Protein AF-A0A7J2TZ77-F1 (afdb_monomer_lite)

pLDDT: mean 72.72, std 17.97, range [28.38, 93.56]

Radius of gyration: 24.24 Å; chains: 1; bounding box: 53×29×62 Å

Secondary structure (DSSP, 8-state):
--HHHHHHHHHHHHHHH------HHHHHHHHHHHHHHHHHHHHHHHHTTPPPPGGGTS-SHHHHHHHHHH-HHHHHHHHHHHHHHHHHHHHHHHHHHHHHHHHHHHHHHHHH--S---EEES-TTHHHHHHHH-TTS-GGGEEEPPGGGHHHHHHHHHHHHHTTS--EEEES-IIIIIHHHHHHT-EEEEHHHHHHHHHHHTTS---

Structure (mmCIF, N/CA/C/O backbone):
data_AF-A0A7J2TZ77-F1
#
_entry.id   AF-A0A7J2TZ77-F1
#
loop_
_atom_site.group_PDB
_atom_site.id
_atom_site.type_symbol
_atom_site.label_atom_id
_atom_site.label_alt_id
_atom_site.label_comp_id
_atom_site.label_asym_id
_atom_site.label_entity_id
_atom_site.label_seq_id
_atom_site.pdbx_PDB_ins_code
_atom_site.Cartn_x
_atom_site.Cartn_y
_atom_site.Cartn_z
_atom_site.occupancy
_atom_site.B_iso_or_equiv
_atom_site.auth_seq_id
_atom_site.auth_comp_id
_atom_site.auth_asym_id
_atom_site.auth_atom_id
_atom_site.pdbx_PDB_model_num
ATOM 1 N N . MET A 1 1 ? 4.790 -1.757 -36.643 1.00 40.34 1 MET A N 1
ATOM 2 C CA . MET A 1 1 ? 4.111 -1.257 -35.420 1.00 40.34 1 MET A CA 1
ATOM 3 C C . MET A 1 1 ? 5.055 -0.321 -34.680 1.00 40.34 1 MET A C 1
ATOM 5 O O . MET A 1 1 ? 6.216 -0.659 -34.520 1.00 40.34 1 MET A O 1
ATOM 9 N N . ASN A 1 2 ? 4.587 0.869 -34.298 1.00 33.81 2 ASN A N 1
ATOM 10 C CA . ASN A 1 2 ? 5.426 1.950 -33.767 1.00 33.81 2 ASN A CA 1
ATOM 11 C C . ASN A 1 2 ? 5.907 1.616 -32.339 1.00 33.81 2 ASN A C 1
ATOM 13 O O . ASN A 1 2 ? 5.068 1.396 -31.468 1.00 33.81 2 ASN A O 1
ATOM 17 N N . ALA A 1 3 ? 7.219 1.584 -32.078 1.00 28.38 3 ALA A N 1
ATOM 18 C CA . ALA A 1 3 ? 7.790 1.232 -30.765 1.00 28.38 3 ALA A CA 1
ATOM 19 C C . ALA A 1 3 ? 7.230 2.099 -29.616 1.00 28.38 3 ALA A C 1
ATOM 21 O O . ALA A 1 3 ? 6.983 1.613 -28.514 1.00 28.38 3 ALA A O 1
ATOM 22 N N . LEU A 1 4 ? 6.891 3.354 -29.920 1.00 30.84 4 LEU A N 1
ATOM 23 C CA . LEU A 1 4 ? 6.222 4.286 -29.008 1.00 30.84 4 LEU A CA 1
ATOM 24 C C . LEU A 1 4 ? 4.834 3.803 -28.537 1.00 30.84 4 LEU A C 1
ATOM 26 O O . LEU A 1 4 ? 4.436 4.101 -27.414 1.00 30.84 4 LEU A O 1
ATOM 30 N N . LYS A 1 5 ? 4.104 3.022 -29.349 1.00 29.97 5 LYS A N 1
ATOM 31 C CA . LYS A 1 5 ? 2.797 2.445 -28.973 1.00 29.97 5 LYS A CA 1
ATOM 32 C C . LYS A 1 5 ? 2.934 1.287 -27.979 1.00 29.97 5 LYS A C 1
ATOM 34 O O . LYS A 1 5 ? 2.085 1.152 -27.106 1.00 29.97 5 LYS A O 1
ATOM 39 N N . ILE A 1 6 ? 3.990 0.479 -28.091 1.00 36.81 6 ILE A N 1
ATOM 40 C CA . ILE A 1 6 ? 4.258 -0.627 -27.155 1.00 36.81 6 ILE A CA 1
ATOM 41 C C . ILE A 1 6 ? 4.698 -0.054 -25.801 1.00 36.81 6 ILE A C 1
ATOM 43 O O . ILE A 1 6 ? 4.118 -0.403 -24.779 1.00 36.81 6 ILE A O 1
ATOM 47 N N . ILE A 1 7 ? 5.613 0.924 -25.809 1.00 38.28 7 ILE A N 1
ATOM 48 C CA . ILE A 1 7 ? 6.056 1.657 -24.609 1.00 38.28 7 ILE A CA 1
ATOM 49 C C . ILE A 1 7 ? 4.872 2.352 -23.920 1.00 38.28 7 ILE A C 1
ATOM 51 O O . ILE A 1 7 ? 4.747 2.309 -22.699 1.00 38.28 7 ILE A O 1
ATOM 55 N N . GLY A 1 8 ? 3.969 2.964 -24.693 1.00 36.44 8 GLY A N 1
ATOM 56 C CA . GLY A 1 8 ? 2.759 3.592 -24.162 1.00 36.44 8 GLY A CA 1
ATOM 57 C C . GLY A 1 8 ? 1.789 2.607 -23.501 1.00 36.44 8 GLY A C 1
ATOM 58 O O . GLY A 1 8 ? 1.175 2.952 -22.492 1.00 36.44 8 GLY A O 1
ATOM 59 N N . ASN A 1 9 ? 1.672 1.385 -24.030 1.00 39.06 9 ASN A N 1
ATOM 60 C CA . ASN A 1 9 ? 0.784 0.353 -23.490 1.00 39.06 9 ASN A CA 1
ATOM 61 C C . ASN A 1 9 ? 1.349 -0.330 -22.237 1.00 39.06 9 ASN A C 1
ATOM 63 O O . ASN A 1 9 ? 0.604 -0.506 -21.275 1.00 39.06 9 ASN A O 1
ATOM 67 N N . GLU A 1 10 ? 2.645 -0.64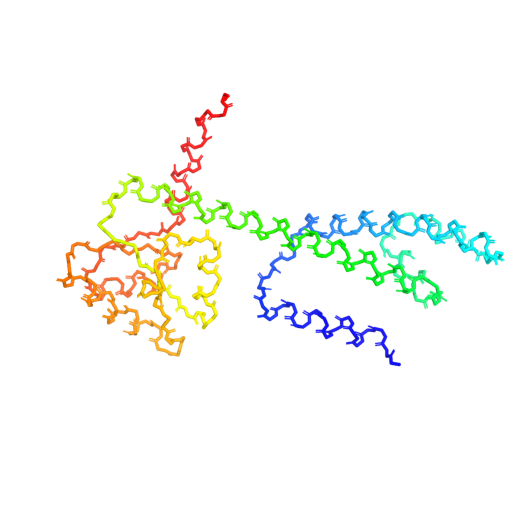4 -22.211 1.00 39.47 10 GLU A N 1
ATOM 68 C CA . GLU A 1 10 ? 3.332 -1.170 -21.018 1.00 39.47 10 GLU A CA 1
ATOM 69 C C . GLU A 1 10 ? 3.282 -0.146 -19.871 1.00 39.47 10 GLU A C 1
ATOM 71 O O . GLU A 1 10 ? 2.860 -0.452 -18.757 1.00 39.47 10 GLU A O 1
ATOM 76 N N . ARG A 1 11 ? 3.571 1.128 -20.173 1.00 37.12 11 ARG A N 1
ATOM 77 C CA . ARG A 1 11 ? 3.511 2.235 -19.206 1.00 37.12 11 ARG A CA 1
ATOM 78 C C . ARG A 1 11 ? 2.095 2.495 -18.676 1.00 37.12 11 ARG A C 1
ATOM 80 O O . ARG A 1 11 ? 1.944 2.870 -17.515 1.00 37.12 11 ARG A O 1
ATOM 87 N N . LYS A 1 12 ? 1.056 2.300 -19.502 1.00 41.53 12 LYS A N 1
ATOM 88 C CA . LYS A 1 12 ? -0.352 2.391 -19.074 1.00 41.53 12 LYS A CA 1
ATOM 89 C C . LYS A 1 12 ? -0.747 1.237 -18.160 1.00 41.53 12 LYS A C 1
ATOM 91 O O . LYS A 1 12 ? -1.280 1.509 -17.091 1.00 41.53 12 LYS A O 1
ATOM 96 N N . LYS A 1 13 ? -0.462 -0.018 -18.530 1.00 37.47 13 LYS A N 1
ATOM 97 C CA . LYS A 1 13 ? -0.746 -1.180 -17.667 1.00 37.47 13 LYS A CA 1
ATOM 98 C C . LYS A 1 13 ? -0.080 -1.030 -16.297 1.00 37.47 13 LYS A C 1
ATOM 100 O O . LYS A 1 13 ? -0.722 -1.232 -15.275 1.00 37.47 13 LYS A O 1
ATOM 105 N N . PHE A 1 14 ? 1.163 -0.560 -16.283 1.00 38.53 14 PHE A N 1
ATOM 106 C CA . PHE A 1 14 ? 1.960 -0.430 -15.070 1.00 38.53 14 PHE A CA 1
ATOM 107 C C . PHE A 1 14 ? 1.506 0.710 -14.134 1.00 38.53 14 PHE A C 1
ATOM 109 O O . PHE A 1 14 ? 1.339 0.491 -12.937 1.00 38.53 14 PHE A O 1
ATOM 116 N N . ASN A 1 15 ? 1.196 1.901 -14.670 1.00 36.66 15 ASN A N 1
ATOM 117 C CA . ASN A 1 15 ? 0.640 3.017 -13.880 1.00 36.66 15 ASN A CA 1
ATOM 118 C C . ASN A 1 15 ? -0.753 2.717 -13.292 1.00 36.66 15 ASN A C 1
ATOM 120 O O . ASN A 1 15 ? -1.186 3.416 -12.376 1.00 36.66 15 ASN A O 1
ATOM 124 N N . THR A 1 16 ? -1.471 1.735 -13.847 1.00 36.69 16 THR A N 1
ATOM 125 C CA . THR A 1 16 ? -2.822 1.375 -13.390 1.00 36.69 16 THR A CA 1
ATOM 126 C C . THR A 1 16 ? -2.773 0.442 -12.174 1.00 36.69 16 THR A C 1
ATOM 128 O O . THR A 1 16 ? -3.641 0.544 -11.316 1.00 36.69 16 THR A O 1
ATOM 131 N N . CYS A 1 17 ? -1.736 -0.397 -12.049 1.00 36.06 17 CYS A N 1
ATOM 132 C CA . CYS A 1 17 ? -1.571 -1.309 -10.908 1.00 36.06 17 CYS A CA 1
ATOM 133 C C . CYS A 1 17 ? -0.781 -0.702 -9.739 1.00 36.06 17 CYS A C 1
ATOM 135 O O . CYS A 1 17 ? -1.032 -1.054 -8.592 1.00 36.06 17 CYS A O 1
ATOM 137 N N . TYR A 1 18 ? 0.136 0.236 -9.996 1.00 35.19 18 TYR A N 1
ATOM 138 C CA . TYR A 1 18 ? 0.894 0.898 -8.938 1.00 35.19 18 TYR A CA 1
ATOM 139 C C . TYR A 1 18 ? 1.017 2.394 -9.241 1.00 35.19 18 TYR A C 1
ATOM 141 O O . TYR A 1 18 ? 1.612 2.791 -10.244 1.00 35.19 18 TYR A O 1
ATOM 149 N N . ARG A 1 19 ? 0.491 3.257 -8.359 1.00 35.22 19 ARG A N 1
ATOM 150 C CA . ARG A 1 19 ? 0.790 4.704 -8.361 1.00 35.22 19 ARG A CA 1
ATOM 151 C C . ARG A 1 19 ? 2.238 4.922 -7.901 1.00 35.22 19 ARG A C 1
ATOM 153 O O . ARG A 1 19 ? 2.494 5.505 -6.853 1.00 35.22 19 ARG A O 1
ATOM 160 N N . LEU A 1 20 ? 3.204 4.441 -8.677 1.00 42.25 20 LEU A N 1
ATOM 161 C CA . LEU A 1 20 ? 4.614 4.659 -8.397 1.00 42.25 20 LEU A CA 1
ATOM 162 C C . LEU A 1 20 ? 4.953 6.108 -8.741 1.00 42.25 20 LEU A C 1
ATOM 164 O O . LEU A 1 20 ? 5.010 6.504 -9.909 1.00 42.25 20 LEU A O 1
ATOM 168 N N . ARG A 1 21 ? 5.194 6.924 -7.707 1.00 41.66 21 ARG A N 1
ATOM 169 C CA . ARG A 1 21 ? 6.029 8.117 -7.866 1.00 41.66 21 ARG A CA 1
ATOM 170 C C . ARG A 1 21 ? 7.365 7.620 -8.407 1.00 41.66 21 ARG A C 1
ATOM 172 O O . ARG A 1 21 ? 8.049 6.848 -7.748 1.00 41.66 21 ARG A O 1
ATOM 179 N N . TRP A 1 22 ? 7.709 8.037 -9.620 1.00 44.78 22 TRP A N 1
ATOM 180 C CA . TRP A 1 22 ? 8.992 7.717 -10.234 1.00 44.78 22 TRP A CA 1
ATOM 181 C C . TRP A 1 22 ? 10.081 8.416 -9.417 1.00 44.78 22 TRP A C 1
ATOM 183 O O . TRP A 1 22 ? 10.367 9.588 -9.666 1.00 44.78 22 TRP A O 1
ATOM 193 N N . ASP A 1 23 ? 10.632 7.721 -8.421 1.00 52.38 23 ASP A N 1
ATOM 194 C CA . ASP A 1 23 ? 11.731 8.211 -7.594 1.00 52.38 23 ASP A CA 1
ATOM 195 C C . ASP A 1 23 ? 12.889 8.649 -8.515 1.00 52.38 23 ASP A C 1
ATOM 197 O O . ASP A 1 23 ? 13.244 7.985 -9.493 1.00 52.38 23 ASP A O 1
ATOM 201 N N . THR A 1 24 ? 13.487 9.800 -8.231 1.00 54.75 24 THR A N 1
ATOM 202 C CA . THR A 1 24 ? 14.752 10.260 -8.818 1.00 54.75 24 THR A CA 1
ATOM 203 C C . THR A 1 24 ? 15.821 9.161 -8.854 1.00 54.75 24 THR A C 1
ATOM 205 O O . THR A 1 24 ? 16.564 9.059 -9.835 1.00 54.75 24 THR A O 1
ATOM 208 N N . ASN A 1 25 ? 15.855 8.286 -7.845 1.00 54.50 25 ASN A N 1
ATOM 209 C CA . ASN A 1 25 ? 16.744 7.127 -7.794 1.00 54.50 25 ASN A CA 1
ATOM 210 C C . ASN A 1 25 ? 16.409 6.070 -8.852 1.00 54.50 25 ASN A C 1
ATOM 212 O O . ASN A 1 25 ? 17.329 5.530 -9.466 1.00 54.50 25 ASN A O 1
ATOM 216 N N . PHE A 1 26 ? 15.125 5.836 -9.149 1.00 58.50 26 PHE A N 1
ATOM 217 C CA . PHE A 1 26 ? 14.704 4.954 -10.240 1.00 58.50 26 PHE A CA 1
ATOM 218 C C . PHE A 1 26 ? 15.246 5.450 -11.579 1.00 58.50 26 PHE A C 1
ATOM 220 O O . PHE A 1 26 ? 15.920 4.712 -12.298 1.00 58.50 26 PHE A O 1
ATOM 227 N N . ARG A 1 27 ? 15.023 6.734 -11.899 1.00 58.72 27 ARG A N 1
ATOM 228 C CA . ARG A 1 27 ? 15.515 7.323 -13.157 1.00 58.72 27 ARG A CA 1
ATOM 229 C C . ARG A 1 27 ? 17.035 7.215 -13.263 1.00 58.72 27 ARG A C 1
ATOM 231 O O . ARG A 1 27 ? 17.555 6.938 -14.342 1.00 58.72 27 ARG A O 1
ATOM 238 N N . ARG A 1 28 ? 17.743 7.397 -12.146 1.00 62.16 28 ARG A N 1
ATOM 239 C CA . ARG A 1 28 ? 19.205 7.304 -12.081 1.00 62.16 28 ARG A CA 1
ATOM 240 C C . ARG A 1 28 ? 19.710 5.870 -12.269 1.00 62.16 28 ARG A C 1
ATOM 242 O O . ARG A 1 28 ? 20.653 5.674 -13.032 1.00 62.16 28 ARG A O 1
ATOM 249 N N . ASN A 1 29 ? 19.093 4.882 -11.622 1.00 62.28 29 ASN A N 1
ATOM 250 C CA . ASN A 1 29 ? 19.496 3.473 -11.704 1.00 62.28 29 ASN A CA 1
ATOM 251 C C . ASN A 1 29 ? 19.1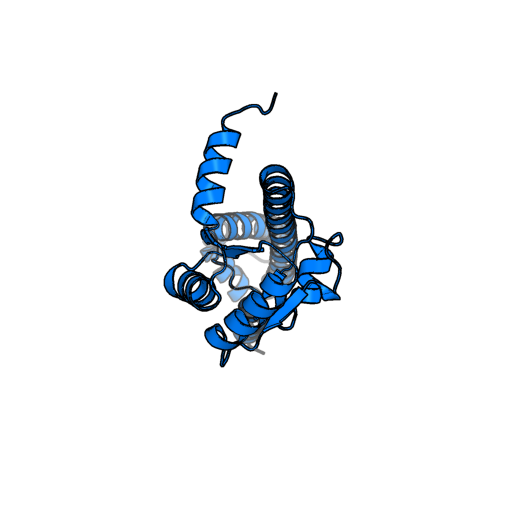65 2.856 -13.063 1.00 62.28 29 ASN A C 1
ATOM 253 O O . ASN A 1 29 ? 20.009 2.182 -13.653 1.00 62.28 29 ASN A O 1
ATOM 257 N N . VAL A 1 30 ? 17.988 3.168 -13.605 1.00 63.09 30 VAL A N 1
ATOM 258 C CA . VAL A 1 30 ? 17.590 2.773 -14.960 1.00 63.09 30 VAL A CA 1
ATOM 259 C C . VAL A 1 30 ? 18.543 3.378 -15.983 1.00 63.09 30 VAL A C 1
ATOM 261 O O . VAL A 1 30 ? 19.110 2.651 -16.788 1.00 63.09 30 VAL A O 1
ATOM 264 N N . SER A 1 31 ? 18.827 4.681 -15.894 1.00 62.91 31 SER A N 1
ATOM 265 C CA . SER A 1 31 ? 19.786 5.341 -16.788 1.00 62.91 31 SER A CA 1
ATOM 266 C C . SER A 1 31 ? 21.181 4.697 -16.734 1.00 62.91 31 SER A C 1
ATOM 268 O O . SER A 1 31 ? 21.743 4.375 -17.778 1.00 62.91 31 SER A O 1
ATOM 270 N N . LYS A 1 32 ? 21.717 4.417 -15.537 1.00 66.31 32 LYS A N 1
ATOM 271 C CA . LYS A 1 32 ? 23.036 3.777 -1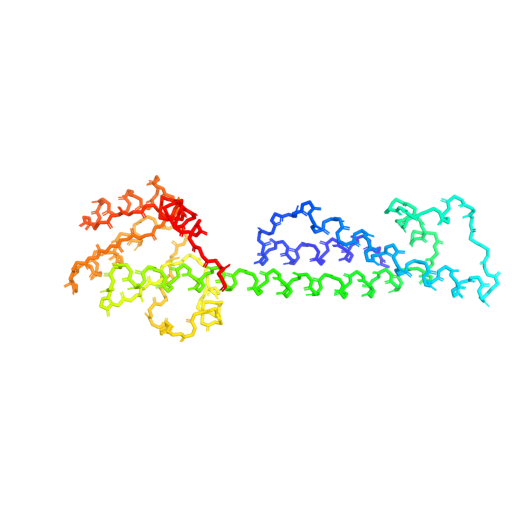5.368 1.00 66.31 32 LYS A CA 1
ATOM 272 C C . LYS A 1 32 ? 23.102 2.350 -15.924 1.00 66.31 32 LYS A C 1
ATOM 274 O O . LYS A 1 32 ? 24.089 1.999 -16.567 1.00 66.31 32 LYS A O 1
ATOM 279 N N . ASN A 1 33 ? 22.095 1.516 -15.671 1.00 64.44 33 ASN A N 1
ATOM 280 C CA . ASN A 1 33 ? 22.109 0.130 -16.148 1.00 64.44 33 ASN A CA 1
ATOM 281 C C . ASN A 1 33 ? 21.898 0.055 -17.665 1.00 64.44 33 ASN A C 1
ATOM 283 O O . ASN A 1 33 ? 22.613 -0.676 -18.346 1.00 64.44 33 ASN A O 1
ATOM 287 N N . LEU A 1 34 ? 21.028 0.902 -18.220 1.00 63.16 34 LEU A N 1
ATOM 288 C CA . LEU A 1 34 ? 20.849 1.004 -19.669 1.00 63.16 34 LEU A CA 1
ATOM 289 C C . LEU A 1 34 ? 22.117 1.503 -20.379 1.00 63.16 34 LEU A C 1
ATOM 291 O O . LEU A 1 34 ? 22.466 0.989 -21.440 1.00 63.16 34 LEU A O 1
ATOM 295 N N . GLN A 1 35 ? 22.864 2.434 -19.772 1.00 63.19 35 GLN A N 1
ATOM 296 C CA . GLN A 1 35 ? 24.176 2.867 -20.279 1.00 63.19 35 GLN A CA 1
ATOM 297 C C . GLN A 1 35 ? 25.185 1.710 -20.379 1.00 63.19 35 GLN A C 1
ATOM 299 O O . GLN A 1 35 ? 25.954 1.648 -21.340 1.00 63.19 35 GLN A O 1
ATOM 304 N N . ARG A 1 36 ? 25.171 0.765 -19.429 1.00 63.59 36 ARG A N 1
ATOM 305 C CA . ARG A 1 36 ? 26.039 -0.427 -19.465 1.00 63.59 36 ARG A CA 1
ATOM 306 C C . ARG A 1 36 ? 25.661 -1.382 -20.603 1.00 63.59 36 ARG A C 1
ATOM 308 O O . ARG A 1 36 ? 26.556 -1.861 -21.299 1.00 63.59 36 ARG A O 1
ATOM 315 N N . GLY A 1 37 ? 24.364 -1.588 -20.851 1.00 61.22 37 GLY A N 1
ATOM 316 C CA . GLY A 1 37 ? 23.870 -2.404 -21.970 1.00 61.22 37 GLY A CA 1
ATOM 317 C C . GLY A 1 37 ? 24.294 -1.873 -23.348 1.00 61.22 37 GLY A C 1
ATOM 318 O O . GLY A 1 37 ? 24.665 -2.643 -24.235 1.00 61.22 37 GLY A O 1
ATOM 319 N N . ILE A 1 38 ? 24.346 -0.547 -23.513 1.00 57.50 38 ILE A N 1
ATOM 320 C CA . ILE A 1 38 ? 24.846 0.106 -24.738 1.00 57.50 38 ILE A CA 1
ATOM 321 C C . ILE A 1 38 ? 26.327 -0.156 -24.943 1.00 57.50 38 ILE A C 1
ATOM 323 O O . ILE A 1 38 ? 26.715 -0.460 -26.060 1.00 57.50 38 ILE A O 1
ATOM 327 N N . PHE A 1 39 ? 27.161 -0.024 -23.907 1.00 62.91 39 PHE A N 1
ATOM 328 C CA . PHE A 1 39 ? 28.603 -0.256 -24.033 1.00 62.91 39 PHE A CA 1
ATOM 329 C C . PHE A 1 39 ? 28.901 -1.681 -24.511 1.00 62.91 39 PHE A C 1
ATOM 331 O O . PHE A 1 39 ? 29.733 -1.904 -25.391 1.00 62.91 39 PHE A O 1
ATOM 338 N N . TYR A 1 40 ? 28.175 -2.650 -23.959 1.00 62.34 40 TYR A N 1
ATOM 339 C CA . TYR A 1 40 ? 28.293 -4.038 -24.373 1.00 62.34 40 TYR A CA 1
ATOM 340 C C . TYR A 1 40 ? 27.871 -4.239 -25.837 1.00 62.34 40 TYR A C 1
ATOM 342 O O . TYR A 1 40 ? 28.537 -4.958 -26.582 1.00 62.34 40 TYR A O 1
ATOM 350 N N . TYR A 1 41 ? 26.805 -3.574 -26.287 1.00 62.84 41 TYR A N 1
ATOM 351 C CA . TYR A 1 41 ? 26.284 -3.797 -27.634 1.00 62.84 41 TYR A CA 1
ATOM 352 C C . TYR A 1 41 ? 26.872 -2.902 -28.725 1.00 62.84 41 TYR A C 1
ATOM 354 O O . TYR A 1 41 ? 26.944 -3.315 -29.880 1.00 62.84 41 TYR A O 1
ATOM 362 N N . SER A 1 42 ? 27.369 -1.718 -28.377 1.00 63.62 42 SER A N 1
ATOM 363 C CA . SER A 1 42 ? 28.159 -0.876 -29.272 1.00 63.62 42 SER A CA 1
ATOM 364 C C . SER A 1 42 ? 29.456 -1.584 -29.662 1.00 63.62 42 SER A C 1
ATOM 366 O O . SER A 1 42 ? 29.847 -1.541 -30.828 1.00 63.62 42 SER A O 1
ATOM 368 N N . ARG A 1 43 ? 30.060 -2.345 -28.734 1.00 66.88 43 ARG A N 1
ATOM 369 C CA . ARG A 1 43 ? 31.140 -3.295 -29.041 1.00 66.88 43 ARG A CA 1
ATOM 370 C C . ARG A 1 43 ? 30.694 -4.392 -30.012 1.00 66.88 43 ARG A C 1
ATOM 372 O O . ARG A 1 43 ? 31.349 -4.573 -31.032 1.00 66.88 43 ARG A O 1
ATOM 379 N N . LYS A 1 44 ? 29.555 -5.053 -29.771 1.00 64.50 44 LYS A N 1
ATOM 380 C CA . LYS A 1 44 ? 29.029 -6.100 -30.675 1.00 64.50 44 LYS A CA 1
ATOM 381 C C . LYS A 1 44 ? 28.659 -5.600 -32.075 1.00 64.50 44 LYS A C 1
ATOM 383 O O . LYS A 1 44 ? 28.738 -6.351 -33.040 1.00 64.50 44 LYS A O 1
ATOM 388 N N . ILE A 1 45 ? 28.229 -4.348 -32.206 1.00 65.00 45 ILE A N 1
ATOM 389 C CA . ILE A 1 45 ? 27.894 -3.727 -33.496 1.00 65.00 45 ILE A CA 1
ATOM 390 C C . ILE A 1 45 ? 29.163 -3.341 -34.263 1.00 65.00 45 ILE A C 1
ATOM 392 O O . ILE A 1 45 ? 29.229 -3.589 -35.467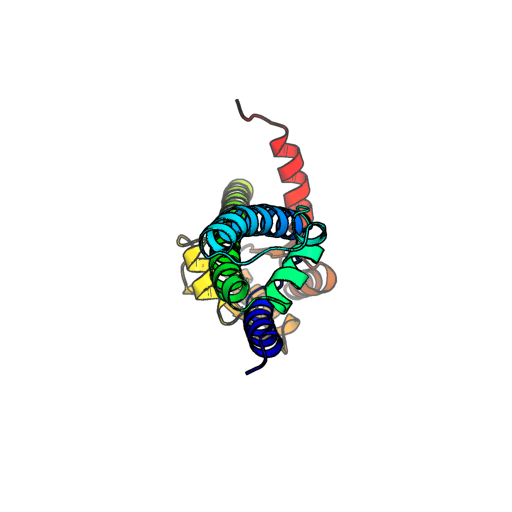 1.00 65.00 45 ILE A O 1
ATOM 396 N N . LYS A 1 46 ? 30.205 -2.864 -33.563 1.00 65.38 46 LYS A N 1
ATOM 397 C CA . LYS A 1 46 ? 31.549 -2.699 -34.142 1.00 65.38 46 LYS A CA 1
ATOM 398 C C . LYS A 1 46 ? 32.131 -4.034 -34.622 1.00 65.38 46 LYS A C 1
ATOM 400 O O . LYS A 1 46 ? 32.669 -4.093 -35.720 1.00 65.38 46 LYS A O 1
ATOM 405 N N . GLU A 1 47 ? 31.954 -5.117 -33.861 1.00 68.62 47 GLU A N 1
ATOM 406 C CA . GLU A 1 47 ? 32.345 -6.483 -34.269 1.00 68.62 47 GLU A CA 1
ATOM 407 C C . GLU A 1 47 ? 31.603 -6.973 -35.529 1.00 68.62 47 GLU A C 1
ATOM 409 O O . GLU A 1 47 ? 32.098 -7.843 -36.240 1.00 68.62 47 GLU A O 1
ATOM 414 N N . ARG A 1 48 ? 30.438 -6.392 -35.846 1.00 67.88 48 ARG A N 1
ATOM 415 C CA . ARG A 1 48 ? 29.669 -6.650 -37.078 1.00 67.88 48 ARG A CA 1
ATOM 416 C C . ARG A 1 48 ? 30.005 -5.685 -38.225 1.00 67.88 48 ARG A C 1
ATOM 418 O O . ARG A 1 48 ? 29.308 -5.695 -39.235 1.00 67.88 48 ARG A O 1
ATOM 425 N N . GLY A 1 49 ? 31.037 -4.851 -38.076 1.00 68.56 49 GLY A N 1
ATOM 426 C CA . GLY A 1 49 ? 31.501 -3.914 -39.106 1.00 68.56 49 GLY A CA 1
ATOM 427 C C . GLY A 1 49 ? 30.638 -2.661 -39.279 1.00 68.56 49 GLY A C 1
ATOM 428 O O . GLY A 1 49 ? 30.792 -1.950 -40.267 1.00 68.56 49 GLY A O 1
ATOM 429 N N . ILE A 1 50 ? 29.725 -2.379 -38.346 1.00 69.50 50 ILE A N 1
ATOM 430 C CA . ILE A 1 50 ? 28.868 -1.191 -38.398 1.00 69.50 50 ILE A CA 1
ATOM 431 C C . ILE A 1 50 ? 29.522 -0.073 -37.583 1.00 69.50 50 ILE A C 1
ATOM 433 O O . ILE A 1 50 ? 29.796 -0.225 -36.389 1.00 69.50 50 ILE A O 1
ATOM 437 N N . GLU A 1 51 ? 29.748 1.067 -38.228 1.00 71.69 51 GLU A N 1
ATOM 438 C CA . GLU A 1 51 ? 30.373 2.228 -37.607 1.00 71.69 51 GLU A CA 1
ATOM 439 C C . GLU A 1 51 ? 29.356 3.030 -36.777 1.00 71.69 51 GLU A C 1
ATOM 441 O O . GLU A 1 51 ? 28.259 3.357 -37.239 1.00 71.69 51 GLU A O 1
ATOM 446 N N . ILE A 1 52 ? 29.708 3.321 -35.519 1.00 67.25 52 ILE A N 1
ATOM 447 C CA . ILE A 1 52 ? 28.880 4.115 -34.602 1.00 67.25 52 ILE A CA 1
ATOM 448 C C . ILE A 1 52 ? 29.446 5.538 -34.551 1.00 67.25 52 ILE A C 1
ATOM 450 O O . ILE A 1 52 ? 30.609 5.686 -34.150 1.00 67.25 52 ILE A O 1
ATOM 454 N N . PRO A 1 53 ? 28.641 6.566 -34.884 1.00 72.56 53 PRO A N 1
ATOM 455 C CA . PRO A 1 53 ? 29.067 7.957 -34.864 1.00 72.56 53 PRO A CA 1
ATOM 456 C C . PRO A 1 53 ? 29.684 8.355 -33.514 1.00 72.56 53 PRO A C 1
ATOM 458 O O . PRO A 1 53 ? 29.148 7.945 -32.476 1.00 72.56 53 PRO A O 1
ATOM 461 N N . PRO A 1 54 ? 30.785 9.131 -33.493 1.00 71.19 54 PRO A N 1
ATOM 462 C CA . PRO A 1 54 ? 31.466 9.545 -32.265 1.00 71.19 54 PRO A CA 1
ATOM 463 C C . PRO A 1 54 ? 30.531 10.190 -31.237 1.00 71.19 54 PRO A C 1
ATOM 465 O O . PRO A 1 54 ? 30.634 9.898 -30.048 1.00 71.19 54 PRO A O 1
ATOM 468 N N . GLU A 1 55 ? 29.556 10.980 -31.690 1.00 70.31 55 GLU A N 1
ATOM 469 C CA . GLU A 1 55 ? 28.576 11.650 -30.832 1.00 70.31 55 GLU A CA 1
ATOM 470 C C . GLU A 1 55 ? 27.664 10.681 -30.059 1.00 70.31 55 GLU A C 1
ATOM 472 O O . GLU A 1 55 ? 27.140 11.032 -29.006 1.00 70.31 55 GLU A O 1
ATOM 477 N N . LEU A 1 56 ? 27.499 9.441 -30.537 1.00 66.69 56 LEU A N 1
ATOM 478 C CA . LEU A 1 56 ? 26.732 8.391 -29.857 1.00 66.69 56 LEU A CA 1
ATOM 479 C C . LEU A 1 56 ? 27.602 7.491 -28.969 1.00 66.69 56 LEU A C 1
ATOM 481 O O . LEU A 1 56 ? 27.078 6.593 -28.309 1.00 66.69 56 LEU A O 1
ATOM 485 N N . GLN A 1 57 ? 28.920 7.711 -28.944 1.00 65.88 57 GLN A N 1
ATOM 486 C CA . GLN A 1 57 ? 29.840 6.975 -28.073 1.00 65.88 57 GLN A CA 1
ATOM 487 C C . GLN A 1 57 ? 29.847 7.536 -26.642 1.00 65.88 57 GLN A C 1
ATOM 489 O O . GLN A 1 57 ? 30.224 6.824 -25.712 1.00 65.88 57 GLN A O 1
ATOM 494 N N . GLU A 1 58 ? 29.375 8.773 -26.445 1.00 67.25 58 GLU A N 1
ATOM 495 C CA . GLU A 1 58 ? 29.230 9.382 -25.122 1.00 67.25 58 GLU A CA 1
ATOM 496 C C . GLU A 1 58 ? 28.089 8.753 -24.298 1.00 67.25 58 GLU A C 1
ATOM 498 O O . GLU A 1 58 ? 26.964 8.556 -24.769 1.00 67.25 58 GLU A O 1
ATOM 503 N N . HIS A 1 59 ? 28.372 8.484 -23.019 1.00 62.06 59 HIS A N 1
ATOM 504 C CA . HIS A 1 59 ? 27.526 7.696 -22.119 1.00 62.06 59 HIS A CA 1
ATOM 505 C C . HIS A 1 59 ? 26.402 8.508 -21.459 1.00 62.06 59 HIS A C 1
ATOM 507 O O . HIS A 1 59 ? 26.449 8.808 -20.264 1.00 62.06 59 HIS A O 1
ATOM 513 N N . ASN A 1 60 ? 25.350 8.837 -22.212 1.00 65.69 60 ASN A N 1
ATOM 514 C CA . ASN A 1 60 ? 24.163 9.491 -21.656 1.00 65.69 60 ASN A CA 1
ATOM 515 C C . ASN A 1 60 ? 22.834 8.927 -22.210 1.00 65.69 60 ASN A C 1
ATOM 517 O O . ASN A 1 60 ? 22.786 8.256 -23.241 1.00 65.69 60 ASN A O 1
ATOM 521 N N . PHE A 1 61 ? 21.732 9.180 -21.491 1.00 62.78 61 PHE A N 1
ATOM 522 C CA . PHE A 1 61 ? 20.397 8.652 -21.822 1.00 62.78 61 PHE A CA 1
ATOM 523 C C . PHE A 1 61 ? 19.808 9.230 -23.123 1.00 62.78 61 PHE A C 1
ATOM 525 O O . PHE A 1 61 ? 18.944 8.609 -23.741 1.00 62.78 61 PHE A O 1
ATOM 532 N N . LEU A 1 62 ? 20.263 10.405 -23.561 1.00 67.44 62 LEU A N 1
ATOM 533 C CA . LEU A 1 62 ? 19.792 11.027 -24.801 1.00 67.44 62 LEU A CA 1
ATOM 534 C C . LEU A 1 62 ? 20.431 10.353 -26.018 1.00 67.44 62 LEU A C 1
ATOM 536 O O . LEU A 1 62 ? 19.717 9.926 -26.924 1.00 67.44 62 LEU A O 1
ATOM 540 N N . ASN A 1 63 ? 21.745 10.141 -25.979 1.00 68.38 63 ASN A N 1
ATOM 541 C CA . ASN A 1 63 ? 22.485 9.383 -26.987 1.00 68.38 63 ASN A CA 1
ATOM 542 C C . ASN A 1 63 ? 21.972 7.945 -27.092 1.00 68.38 63 ASN A C 1
ATOM 544 O O . ASN A 1 63 ? 21.884 7.386 -28.182 1.00 68.38 63 ASN A O 1
ATOM 548 N N . TYR A 1 64 ? 21.546 7.369 -25.967 1.00 64.19 64 TYR A N 1
ATOM 549 C CA . TYR A 1 64 ? 20.869 6.078 -25.928 1.00 64.19 64 TYR A CA 1
ATOM 550 C C . TYR A 1 64 ? 19.551 6.062 -26.705 1.00 64.19 64 TYR A C 1
ATOM 552 O O . TYR A 1 64 ? 19.356 5.206 -27.568 1.00 64.19 64 TYR A O 1
ATOM 560 N N . CYS A 1 65 ? 18.655 7.011 -26.421 1.00 67.44 65 CYS A N 1
ATOM 561 C CA . CYS A 1 65 ? 17.393 7.128 -27.148 1.00 67.44 65 CYS A CA 1
ATOM 562 C C . CYS A 1 65 ? 17.638 7.297 -28.655 1.00 67.44 65 CYS A C 1
ATOM 564 O O . CYS A 1 65 ? 16.917 6.720 -29.469 1.00 67.44 65 CYS A O 1
ATOM 566 N N . GLU A 1 66 ? 18.685 8.035 -29.023 1.00 74.81 66 GLU A N 1
ATOM 567 C CA . GLU A 1 66 ? 19.035 8.288 -30.416 1.00 74.81 66 GLU A CA 1
ATOM 568 C C . GLU A 1 66 ? 19.646 7.061 -31.115 1.00 74.81 66 GLU A C 1
ATOM 570 O O . GLU A 1 66 ? 19.249 6.740 -32.237 1.00 74.81 66 GLU A O 1
ATOM 575 N N . ALA A 1 67 ? 20.525 6.304 -30.452 1.00 70.12 67 ALA A N 1
ATOM 576 C CA . ALA A 1 67 ? 21.063 5.048 -30.982 1.00 70.12 67 ALA A CA 1
ATOM 577 C C . ALA A 1 67 ? 19.951 4.014 -31.234 1.00 70.12 67 ALA A C 1
ATOM 579 O O . ALA A 1 67 ? 19.911 3.364 -32.277 1.00 70.12 67 ALA A O 1
ATOM 580 N N . VAL A 1 68 ? 18.987 3.916 -30.320 1.00 69.31 68 VAL A N 1
ATOM 581 C CA . VAL A 1 68 ? 17.833 3.003 -30.425 1.00 69.31 68 VAL A CA 1
ATOM 582 C C . VAL A 1 68 ? 16.884 3.418 -31.546 1.00 69.31 68 VAL A C 1
ATOM 584 O O . VAL A 1 68 ? 16.275 2.573 -32.205 1.00 69.31 68 VAL A O 1
ATOM 587 N N . ARG A 1 69 ? 16.765 4.725 -31.793 1.00 73.94 69 ARG A N 1
ATOM 588 C CA . ARG A 1 69 ? 15.982 5.263 -32.908 1.00 73.94 69 ARG A CA 1
ATOM 589 C C . ARG A 1 69 ? 16.630 4.949 -34.257 1.00 73.94 69 ARG A C 1
ATOM 591 O O . ARG A 1 69 ? 15.909 4.650 -35.206 1.00 73.94 69 ARG A O 1
ATOM 598 N N . ARG A 1 70 ? 17.961 5.037 -34.338 1.00 74.00 70 ARG A N 1
ATOM 599 C CA . ARG A 1 70 ? 18.729 4.906 -35.587 1.00 74.00 70 ARG A CA 1
ATOM 600 C C . ARG A 1 70 ? 19.047 3.465 -35.979 1.00 74.00 70 ARG A C 1
ATOM 602 O O . ARG A 1 70 ? 19.129 3.184 -37.169 1.00 74.00 70 ARG A O 1
ATOM 609 N N . TYR A 1 71 ? 19.211 2.559 -35.018 1.00 72.25 71 TYR A N 1
ATOM 610 C CA . TYR A 1 71 ? 19.723 1.215 -35.281 1.00 72.25 71 TYR A CA 1
ATOM 611 C C . TYR A 1 71 ? 18.782 0.138 -34.738 1.00 72.25 71 TYR A C 1
ATOM 613 O O . TYR A 1 71 ? 18.568 0.031 -33.532 1.00 72.25 71 TYR A O 1
ATOM 621 N N . GLU A 1 72 ? 18.268 -0.715 -35.628 1.00 68.50 72 GLU A N 1
ATOM 622 C CA . GLU A 1 72 ? 17.320 -1.777 -35.261 1.00 68.50 72 GLU A CA 1
ATOM 623 C C . GLU A 1 72 ? 17.907 -2.740 -34.223 1.00 68.50 72 GLU A C 1
ATOM 625 O O . GLU A 1 72 ? 17.234 -3.098 -33.260 1.00 68.50 72 GLU A O 1
ATOM 630 N N . GLY A 1 73 ? 19.197 -3.072 -34.360 1.00 66.00 73 GLY A N 1
ATOM 631 C CA . GLY A 1 73 ? 19.908 -3.937 -33.421 1.00 66.00 73 GLY A CA 1
ATOM 632 C C . GLY A 1 73 ? 19.849 -3.425 -3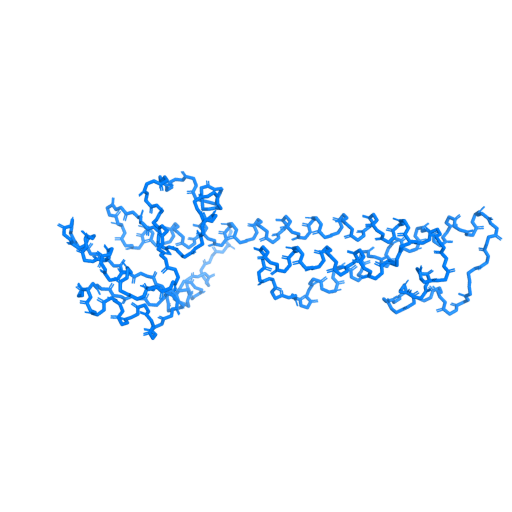1.985 1.00 66.00 73 GLY A C 1
ATOM 633 O O . GLY A 1 73 ? 19.662 -4.228 -31.085 1.00 66.00 73 GLY A O 1
ATOM 634 N N . PHE A 1 74 ? 19.901 -2.104 -31.764 1.00 65.69 74 PHE A N 1
ATOM 635 C CA . PHE A 1 74 ? 19.827 -1.501 -30.429 1.00 65.69 74 PHE A CA 1
ATOM 636 C C . PHE A 1 74 ? 18.442 -1.613 -29.775 1.00 65.69 74 PHE A C 1
ATOM 638 O O . PHE A 1 74 ? 18.347 -1.561 -28.548 1.00 65.69 74 PHE A O 1
ATOM 645 N N . LYS A 1 75 ? 17.370 -1.791 -30.557 1.00 65.94 75 LYS A N 1
ATOM 646 C CA . LYS A 1 75 ? 16.000 -1.878 -30.027 1.00 65.94 75 LYS A CA 1
ATOM 647 C C . LYS A 1 75 ? 15.765 -3.147 -29.217 1.00 65.94 75 LYS A C 1
ATOM 649 O O . LYS A 1 75 ? 15.082 -3.088 -28.197 1.00 65.94 75 LYS A O 1
ATOM 654 N N . GLU A 1 76 ? 16.331 -4.276 -29.635 1.00 66.12 76 GLU A N 1
ATOM 655 C CA . GLU A 1 76 ? 16.155 -5.537 -28.907 1.00 66.12 76 GLU A CA 1
ATOM 656 C C . GLU A 1 76 ? 16.890 -5.535 -27.564 1.00 66.12 76 GLU A C 1
ATOM 658 O O . GLU A 1 76 ? 16.328 -5.961 -26.558 1.00 66.12 76 GLU A O 1
ATOM 663 N N . ILE A 1 77 ? 18.097 -4.964 -27.497 1.00 64.44 77 ILE A N 1
ATOM 664 C CA . ILE A 1 77 ? 18.815 -4.804 -26.214 1.00 64.44 77 ILE A CA 1
ATOM 665 C C . ILE A 1 77 ? 18.122 -3.809 -25.332 1.00 64.44 77 ILE A C 1
ATOM 667 O O . ILE A 1 77 ? 17.991 -4.066 -24.144 1.00 64.44 77 ILE A O 1
ATOM 671 N N . TYR A 1 78 ? 17.678 -2.685 -25.903 1.00 64.81 78 TYR A N 1
ATOM 672 C CA . TYR A 1 78 ? 16.902 -1.713 -25.154 1.00 64.81 78 TYR A CA 1
ATOM 673 C C . TYR A 1 78 ? 15.767 -2.424 -24.448 1.00 64.81 78 TYR A C 1
ATOM 675 O O . TYR A 1 78 ? 15.637 -2.303 -23.242 1.00 64.81 78 TYR A O 1
ATOM 683 N N . LYS A 1 79 ? 14.981 -3.200 -25.196 1.00 67.88 79 LYS A N 1
ATOM 684 C CA . LYS A 1 79 ? 13.835 -3.906 -24.646 1.00 67.88 79 LYS A CA 1
ATOM 685 C C . LYS A 1 79 ? 14.253 -4.878 -23.540 1.00 67.88 79 LYS A C 1
ATOM 687 O O . LYS A 1 79 ? 13.680 -4.813 -22.463 1.00 67.88 79 LYS A O 1
ATOM 692 N N . ASN A 1 80 ? 15.261 -5.715 -23.777 1.00 70.19 80 ASN A N 1
ATOM 693 C CA . ASN A 1 80 ? 15.681 -6.736 -22.815 1.00 70.19 80 ASN A CA 1
ATOM 694 C C . ASN A 1 80 ? 16.308 -6.140 -21.544 1.00 70.19 80 ASN A C 1
ATOM 696 O O . ASN A 1 80 ? 15.886 -6.480 -20.443 1.00 70.19 80 ASN A O 1
ATOM 700 N N . GLU A 1 81 ? 17.264 -5.220 -21.678 1.00 68.94 81 GLU A N 1
ATOM 701 C CA . GLU A 1 81 ? 17.925 -4.559 -20.542 1.00 68.94 81 GLU A CA 1
ATOM 702 C C . GLU A 1 81 ? 16.939 -3.682 -19.765 1.00 68.94 81 GLU A C 1
ATOM 704 O O . GLU A 1 81 ? 16.931 -3.684 -18.536 1.00 68.94 81 GLU A O 1
ATOM 709 N N . TYR A 1 82 ? 16.065 -2.953 -20.468 1.0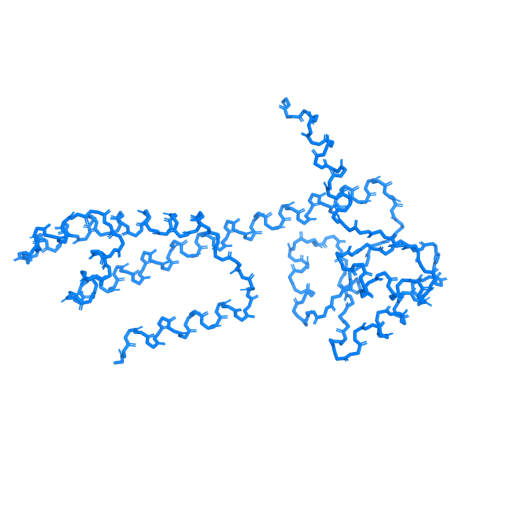0 66.94 82 TYR A N 1
ATOM 710 C CA . TYR A 1 82 ? 15.028 -2.147 -19.828 1.00 66.94 82 TYR A CA 1
ATOM 711 C C . TYR A 1 82 ? 14.072 -3.024 -19.022 1.00 66.94 82 TYR A C 1
ATOM 713 O O . TYR A 1 82 ? 13.787 -2.699 -17.873 1.00 66.94 82 TYR A O 1
ATOM 721 N N . SER A 1 83 ? 13.610 -4.140 -19.597 1.00 69.69 83 SER A N 1
ATOM 722 C CA . SER A 1 83 ? 12.740 -5.098 -18.911 1.00 69.69 83 SER A CA 1
ATOM 723 C C . SER A 1 83 ? 13.408 -5.693 -17.673 1.00 69.69 83 SER A C 1
ATOM 725 O O . SER A 1 83 ? 12.819 -5.625 -16.602 1.00 69.69 83 SER A O 1
ATOM 727 N N . GLN A 1 84 ? 14.647 -6.183 -17.772 1.00 73.81 84 GLN A N 1
ATOM 728 C CA . GLN A 1 84 ? 15.356 -6.777 -16.630 1.00 73.81 84 GLN A CA 1
ATOM 729 C C . GLN A 1 84 ? 15.594 -5.775 -15.494 1.00 73.81 84 GLN A C 1
ATOM 731 O O . GLN A 1 84 ? 15.425 -6.095 -14.319 1.00 73.81 84 GLN A O 1
ATOM 736 N N . VAL A 1 85 ? 15.979 -4.541 -15.828 1.00 70.19 85 VAL A N 1
ATOM 737 C CA . VAL A 1 85 ? 16.189 -3.491 -14.822 1.00 70.19 85 VAL A CA 1
ATOM 738 C C . VAL A 1 85 ? 14.870 -3.081 -14.177 1.00 70.19 85 VAL A C 1
ATOM 740 O O . VAL A 1 85 ? 14.832 -2.842 -12.969 1.00 70.19 85 VAL A O 1
ATOM 743 N N . LEU A 1 86 ? 13.795 -3.005 -14.965 1.00 69.88 86 LEU A N 1
ATOM 744 C CA . LEU A 1 86 ? 12.462 -2.714 -14.457 1.00 69.88 86 LEU A CA 1
ATOM 745 C C . LEU A 1 86 ? 11.983 -3.824 -13.516 1.00 69.88 86 LEU A C 1
ATOM 747 O O . LEU A 1 86 ? 11.556 -3.512 -12.412 1.00 69.88 86 LEU A O 1
ATOM 751 N N . GLU A 1 87 ? 12.106 -5.091 -13.913 1.00 77.12 87 GLU A N 1
ATOM 752 C CA . GLU A 1 87 ? 11.756 -6.258 -13.092 1.00 77.12 87 GLU A CA 1
ATOM 753 C C . GLU A 1 87 ? 12.517 -6.260 -11.768 1.00 77.12 87 GLU A C 1
ATOM 755 O O . GLU A 1 87 ? 11.901 -6.344 -10.707 1.00 77.12 87 GLU A O 1
ATOM 760 N N . LYS A 1 88 ? 13.843 -6.080 -11.815 1.00 77.19 88 LYS A N 1
ATOM 761 C CA . LYS A 1 88 ? 14.672 -6.017 -10.609 1.00 77.19 88 LYS A CA 1
ATOM 762 C C . LYS A 1 88 ? 14.213 -4.908 -9.663 1.00 77.19 88 LYS A C 1
ATOM 764 O O . LYS A 1 88 ? 14.079 -5.138 -8.469 1.00 77.19 88 LYS A O 1
ATOM 769 N N . TYR A 1 89 ? 13.965 -3.711 -10.188 1.00 70.94 89 TYR A N 1
ATOM 770 C CA . TYR A 1 89 ? 13.545 -2.588 -9.355 1.00 70.94 89 TYR A CA 1
ATOM 771 C C . TYR A 1 89 ? 12.130 -2.762 -8.795 1.00 70.94 89 TYR A C 1
ATOM 773 O O . TYR A 1 89 ? 11.852 -2.334 -7.680 1.00 70.94 89 TYR A O 1
ATOM 781 N N . VAL A 1 90 ? 11.228 -3.376 -9.562 1.00 72.12 90 VAL A N 1
ATOM 782 C CA . VAL A 1 90 ? 9.888 -3.725 -9.078 1.00 72.12 90 VAL A CA 1
ATOM 783 C C . VAL A 1 90 ? 9.978 -4.686 -7.906 1.00 72.12 90 VAL A C 1
ATOM 785 O O . VAL A 1 90 ? 9.277 -4.483 -6.917 1.00 72.12 90 VAL A O 1
ATOM 788 N N . GLU A 1 91 ? 10.847 -5.691 -7.995 1.00 80.06 91 GLU A N 1
ATOM 789 C CA . GLU A 1 91 ? 11.049 -6.618 -6.887 1.00 80.06 91 GLU A CA 1
ATOM 790 C C . GLU A 1 91 ? 11.681 -5.907 -5.681 1.00 80.06 91 GLU A C 1
ATOM 792 O O . GLU A 1 91 ? 11.132 -6.007 -4.591 1.00 80.06 91 GLU A O 1
ATOM 797 N N . GLU A 1 92 ? 12.717 -5.080 -5.874 1.00 77.94 92 GLU A N 1
ATOM 798 C CA . GLU A 1 92 ? 13.321 -4.267 -4.798 1.00 77.94 92 GLU A CA 1
ATOM 799 C C . GLU A 1 92 ? 12.297 -3.345 -4.112 1.00 77.94 92 GLU A C 1
ATOM 801 O O . GLU A 1 92 ? 12.270 -3.222 -2.886 1.00 77.94 92 GLU A O 1
ATOM 806 N N . LEU A 1 93 ? 11.436 -2.683 -4.893 1.00 72.06 93 LEU A N 1
ATOM 807 C CA . LEU A 1 93 ? 10.350 -1.872 -4.351 1.00 72.06 93 LEU A CA 1
ATOM 808 C C . LEU A 1 93 ? 9.367 -2.724 -3.561 1.00 72.06 93 LEU A C 1
ATOM 810 O O . LEU A 1 93 ? 8.953 -2.309 -2.481 1.00 72.06 93 LEU A O 1
ATOM 814 N N . ARG A 1 94 ? 8.987 -3.898 -4.077 1.00 80.31 94 ARG A N 1
ATOM 815 C CA . ARG A 1 94 ? 8.053 -4.771 -3.370 1.00 80.31 94 ARG A CA 1
ATOM 816 C C . ARG A 1 94 ? 8.645 -5.252 -2.052 1.00 80.31 94 ARG A C 1
ATOM 818 O O . ARG A 1 94 ? 7.958 -5.164 -1.044 1.00 80.31 94 ARG A O 1
ATOM 825 N N . GLU A 1 95 ? 9.898 -5.694 -2.050 1.00 82.56 95 GLU A N 1
ATOM 826 C CA . GLU A 1 95 ? 10.616 -6.104 -0.840 1.00 82.56 95 GLU A CA 1
ATOM 827 C C . GLU A 1 95 ? 10.689 -4.967 0.185 1.00 82.56 95 GLU A C 1
ATOM 829 O O . GLU A 1 95 ? 10.455 -5.179 1.376 1.00 82.56 95 GLU A O 1
ATOM 834 N N . LYS A 1 96 ? 10.970 -3.739 -0.269 1.00 80.25 96 LYS A N 1
ATOM 835 C CA . LYS A 1 96 ? 11.017 -2.566 0.608 1.00 80.25 96 LYS A CA 1
ATOM 836 C C . LYS A 1 96 ? 9.652 -2.257 1.222 1.00 80.25 96 LYS A C 1
ATOM 838 O O . LYS A 1 96 ? 9.566 -2.094 2.436 1.00 80.25 96 LYS A O 1
ATOM 843 N N . GLU A 1 97 ? 8.605 -2.176 0.404 1.00 79.19 97 GLU A N 1
ATOM 844 C CA . GLU A 1 97 ? 7.236 -1.913 0.867 1.00 79.19 97 GLU A CA 1
ATOM 845 C C . GLU A 1 97 ? 6.752 -3.015 1.817 1.00 79.19 97 GLU A C 1
ATOM 847 O O . GLU A 1 97 ? 6.162 -2.725 2.857 1.00 79.19 97 GLU A O 1
ATOM 852 N N . GLU A 1 98 ? 7.065 -4.276 1.508 1.00 85.44 98 GLU A N 1
ATOM 853 C CA . GLU A 1 98 ? 6.749 -5.425 2.353 1.00 85.44 98 GLU A CA 1
ATOM 854 C C . GLU A 1 98 ? 7.434 -5.323 3.719 1.00 85.44 98 GLU A C 1
ATOM 856 O O . GLU A 1 98 ? 6.774 -5.423 4.756 1.00 85.44 98 GLU A O 1
ATOM 861 N N . LYS A 1 99 ? 8.743 -5.039 3.733 1.00 83.62 99 LYS A N 1
ATOM 862 C CA . LYS A 1 99 ? 9.510 -4.848 4.968 1.00 83.62 99 LYS A CA 1
ATOM 863 C C . LYS A 1 99 ? 8.965 -3.686 5.798 1.00 83.62 99 LYS A C 1
ATOM 865 O O . LYS A 1 99 ? 8.813 -3.828 7.010 1.00 83.62 99 LYS A O 1
ATOM 870 N N . SER A 1 100 ? 8.658 -2.554 5.167 1.00 82.06 100 SER A N 1
ATOM 871 C CA . SER A 1 100 ? 8.097 -1.384 5.849 1.00 82.06 100 SER A CA 1
ATOM 872 C C . SER A 1 100 ? 6.722 -1.673 6.453 1.00 82.06 100 SER A C 1
ATOM 874 O O . SER A 1 100 ? 6.487 -1.335 7.612 1.00 82.06 100 SER A O 1
ATOM 876 N N . ALA A 1 101 ? 5.829 -2.330 5.709 1.00 84.69 101 ALA A N 1
ATOM 877 C CA . ALA A 1 101 ? 4.509 -2.711 6.206 1.00 84.69 101 ALA A CA 1
ATOM 878 C C . ALA A 1 101 ? 4.602 -3.691 7.384 1.00 84.69 101 ALA A C 1
ATOM 880 O O . ALA A 1 101 ? 3.901 -3.522 8.382 1.00 84.69 101 ALA A O 1
ATOM 881 N N . ARG A 1 102 ? 5.501 -4.679 7.298 1.00 86.00 102 ARG A N 1
ATOM 882 C CA . ARG A 1 102 ? 5.749 -5.650 8.369 1.00 86.00 102 ARG A CA 1
ATOM 883 C C . ARG A 1 102 ? 6.314 -4.995 9.626 1.00 86.00 102 ARG A C 1
ATOM 885 O O . ARG A 1 102 ? 5.809 -5.267 10.708 1.00 86.00 102 ARG A O 1
ATOM 892 N N . CYS A 1 103 ? 7.302 -4.110 9.487 1.00 86.31 103 CYS A N 1
ATOM 893 C CA . CYS A 1 103 ? 7.871 -3.373 10.619 1.00 86.31 103 CYS A CA 1
ATOM 894 C C . CYS A 1 103 ? 6.786 -2.585 11.364 1.00 86.31 103 CYS A C 1
ATOM 896 O O . CYS A 1 103 ? 6.605 -2.754 12.571 1.00 86.31 103 CYS A O 1
ATOM 898 N N . LEU A 1 104 ? 5.992 -1.820 10.610 1.00 85.00 104 LEU A N 1
ATOM 899 C CA . LEU A 1 104 ? 4.891 -1.038 11.157 1.00 85.00 104 LEU A CA 1
ATOM 900 C C . LEU A 1 104 ? 3.868 -1.924 11.875 1.00 85.00 104 LEU A C 1
ATOM 902 O O . LEU A 1 104 ? 3.471 -1.620 12.995 1.00 85.00 104 LEU A O 1
ATOM 906 N N . TYR A 1 105 ? 3.461 -3.034 11.257 1.00 89.62 105 TYR A N 1
ATOM 907 C CA . TYR A 1 105 ? 2.544 -3.991 11.874 1.00 89.62 105 TYR A CA 1
ATOM 908 C C . TYR A 1 105 ? 3.094 -4.533 13.202 1.00 89.62 105 TYR A C 1
ATOM 910 O O . TYR A 1 105 ? 2.406 -4.471 14.220 1.00 89.62 105 TYR A O 1
ATOM 918 N N . THR A 1 106 ? 4.344 -5.005 13.224 1.00 88.12 106 THR A N 1
ATOM 919 C CA . THR A 1 106 ? 4.981 -5.536 14.438 1.00 88.12 106 THR A CA 1
ATOM 920 C C . THR A 1 106 ? 5.055 -4.489 15.549 1.00 88.12 106 THR A C 1
ATOM 922 O O . THR A 1 106 ? 4.740 -4.797 16.700 1.00 88.12 106 THR A O 1
ATOM 925 N N . GLN A 1 107 ? 5.418 -3.248 15.223 1.00 85.94 107 GLN A N 1
ATOM 926 C CA . GLN A 1 107 ? 5.468 -2.148 16.188 1.00 85.94 107 GLN A CA 1
ATOM 927 C C . GLN A 1 107 ? 4.078 -1.835 16.755 1.00 85.94 107 GLN A C 1
ATOM 929 O O . GLN A 1 107 ? 3.917 -1.767 17.972 1.00 85.94 107 GLN A O 1
ATOM 934 N N . LEU A 1 108 ? 3.058 -1.720 15.899 1.00 87.00 108 LEU A N 1
ATOM 935 C CA . LEU A 1 108 ? 1.682 -1.460 16.329 1.00 87.00 108 LEU A CA 1
ATOM 936 C C . LEU A 1 108 ? 1.146 -2.569 17.243 1.00 87.00 108 LEU A C 1
ATOM 938 O O . LEU A 1 108 ? 0.578 -2.275 18.294 1.00 87.00 108 LEU A O 1
ATOM 942 N N . VAL A 1 109 ? 1.358 -3.837 16.882 1.00 90.06 109 VAL A N 1
ATOM 943 C CA . VAL A 1 109 ? 0.942 -4.977 17.713 1.00 90.06 109 VAL A CA 1
ATOM 944 C C . VAL A 1 109 ? 1.664 -4.969 19.061 1.00 90.06 109 VAL A C 1
ATOM 946 O O . VAL A 1 109 ? 1.048 -5.256 20.081 1.00 90.06 109 VAL A O 1
ATOM 949 N N . THR A 1 110 ? 2.940 -4.588 19.087 1.00 86.94 110 THR A N 1
ATOM 950 C CA . THR A 1 110 ? 3.729 -4.516 20.326 1.00 86.94 110 THR A CA 1
ATOM 951 C C . THR A 1 110 ? 3.259 -3.385 21.244 1.00 86.94 110 THR A C 1
ATOM 953 O O . THR A 1 110 ? 3.128 -3.590 22.446 1.00 86.94 110 THR A O 1
ATOM 956 N N . ILE A 1 111 ? 2.990 -2.199 20.692 1.00 85.94 111 ILE A N 1
ATOM 957 C CA . ILE A 1 111 ? 2.604 -1.007 21.464 1.00 85.94 111 ILE A CA 1
ATOM 958 C C . ILE A 1 111 ? 1.181 -1.139 22.006 1.00 85.94 111 ILE A C 1
ATOM 960 O O . ILE A 1 111 ? 0.927 -0.847 23.173 1.00 85.94 111 ILE A O 1
ATOM 964 N N . PHE A 1 112 ? 0.245 -1.548 21.151 1.00 87.38 112 PHE A N 1
ATOM 965 C CA . PHE A 1 112 ? -1.176 -1.530 21.488 1.00 87.38 112 PHE A CA 1
ATOM 966 C C . PHE A 1 112 ? -1.691 -2.863 22.028 1.00 87.38 112 PHE A C 1
ATOM 968 O O . PHE A 1 112 ? -2.766 -2.878 22.621 1.00 87.38 112 PHE A O 1
ATOM 975 N N . VAL A 1 113 ? -0.945 -3.957 21.828 1.00 90.12 113 VAL A N 1
ATOM 976 C CA . VAL A 1 113 ? -1.305 -5.325 22.240 1.00 90.12 113 VAL A CA 1
ATOM 977 C C . VAL A 1 113 ? -2.770 -5.642 21.893 1.00 90.12 113 VAL A C 1
ATOM 979 O O . VAL A 1 113 ? -3.582 -5.927 22.777 1.00 90.12 113 VAL A O 1
ATOM 982 N N . PRO A 1 114 ? -3.164 -5.508 20.611 1.00 92.12 114 PRO A N 1
ATOM 983 C CA . PRO A 1 114 ? -4.555 -5.660 20.223 1.00 92.12 114 PRO A CA 1
ATOM 984 C C . PRO A 1 114 ? -5.004 -7.116 20.378 1.00 92.12 114 PRO A C 1
ATOM 986 O O . PRO A 1 114 ? -4.253 -8.045 20.084 1.00 92.12 114 PRO A O 1
ATOM 989 N N . ASN A 1 115 ? -6.266 -7.314 20.766 1.00 91.50 115 ASN A N 1
ATOM 990 C CA . ASN A 1 115 ? -6.884 -8.644 20.745 1.00 91.50 115 ASN A CA 1
ATOM 991 C C . ASN A 1 115 ? -7.000 -9.196 19.315 1.00 91.50 115 ASN A C 1
ATOM 993 O O . ASN A 1 115 ? -6.993 -10.408 19.123 1.00 91.50 115 ASN A O 1
ATOM 997 N N . ASP A 1 116 ? -7.163 -8.309 18.329 1.00 92.25 116 ASP A N 1
ATOM 998 C CA . ASP A 1 116 ? -7.343 -8.660 16.924 1.00 92.25 116 ASP A CA 1
ATOM 999 C C . ASP A 1 116 ? -6.952 -7.486 16.010 1.00 92.25 116 ASP A C 1
ATOM 1001 O O . ASP A 1 116 ? -7.023 -6.325 16.422 1.00 92.25 116 ASP A O 1
ATOM 1005 N N . VAL A 1 117 ? -6.564 -7.778 14.765 1.00 93.19 117 VAL A N 1
ATOM 1006 C CA . VAL A 1 117 ? -6.160 -6.774 13.768 1.00 93.19 117 VAL A CA 1
ATOM 1007 C C . VAL A 1 117 ? -6.984 -6.935 12.498 1.00 93.19 117 VAL A C 1
ATOM 1009 O O . VAL A 1 117 ? -7.064 -8.014 11.918 1.00 93.19 117 VAL A O 1
ATOM 1012 N N . ILE A 1 118 ? -7.580 -5.830 12.044 1.00 93.56 118 ILE A N 1
ATOM 1013 C CA . ILE A 1 118 ? -8.464 -5.788 10.877 1.00 93.56 118 ILE A CA 1
ATOM 1014 C C . ILE A 1 118 ? -7.977 -4.704 9.924 1.00 93.56 118 ILE A C 1
ATOM 1016 O O . ILE A 1 118 ? -7.689 -3.582 10.341 1.00 93.56 118 ILE A O 1
ATOM 1020 N N . ILE A 1 119 ? -7.911 -5.030 8.634 1.00 92.12 119 ILE A N 1
ATOM 1021 C CA . ILE A 1 119 ? -7.517 -4.085 7.588 1.00 92.12 119 ILE A CA 1
ATOM 1022 C C . ILE A 1 119 ? -8.746 -3.690 6.777 1.00 92.12 119 ILE A C 1
ATOM 1024 O O . ILE A 1 119 ? -9.403 -4.537 6.178 1.00 92.12 119 ILE A O 1
ATOM 1028 N N . LEU A 1 120 ? -9.020 -2.387 6.715 1.00 90.56 120 LEU A N 1
ATOM 1029 C CA . LEU A 1 120 ? -10.049 -1.810 5.854 1.00 90.56 120 LEU A CA 1
ATOM 1030 C C . LEU A 1 120 ? -9.403 -1.205 4.604 1.00 90.56 120 LEU A C 1
ATOM 1032 O O . LEU A 1 120 ? -8.442 -0.443 4.700 1.00 90.56 120 LEU A O 1
ATOM 1036 N N . THR A 1 121 ? -9.945 -1.497 3.423 1.00 88.69 121 THR A N 1
ATOM 1037 C CA . THR A 1 121 ? -9.377 -1.049 2.140 1.00 88.69 121 THR A CA 1
ATOM 1038 C C . THR A 1 121 ? -10.452 -0.842 1.078 1.00 88.69 121 THR A C 1
ATOM 1040 O O . THR A 1 121 ? -11.468 -1.514 1.098 1.00 88.69 121 THR A O 1
ATOM 1043 N N . ALA A 1 122 ? -10.239 0.071 0.128 1.00 86.56 122 ALA A N 1
ATOM 1044 C CA . ALA A 1 122 ? -11.105 0.206 -1.055 1.00 86.56 122 ALA A CA 1
ATOM 1045 C C . ALA A 1 122 ? -10.584 -0.572 -2.276 1.00 86.56 122 ALA A C 1
ATOM 1047 O O . ALA A 1 122 ? -11.171 -0.513 -3.354 1.00 86.56 122 ALA A O 1
ATOM 1048 N N . ASN A 1 123 ? -9.444 -1.255 -2.147 1.00 85.94 123 ASN A N 1
ATOM 1049 C CA . ASN A 1 123 ? -8.848 -1.992 -3.252 1.00 85.94 123 ASN A CA 1
ATOM 1050 C C . ASN A 1 123 ? -9.398 -3.427 -3.294 1.00 85.94 123 ASN A C 1
ATOM 1052 O O . ASN A 1 123 ? -9.175 -4.209 -2.374 1.00 85.94 123 ASN A O 1
ATOM 1056 N N . LEU A 1 124 ? -10.061 -3.778 -4.398 1.00 84.50 124 LEU A N 1
ATOM 1057 C CA . LEU A 1 124 ? -10.622 -5.112 -4.646 1.00 84.50 124 LEU A CA 1
ATOM 1058 C C . LEU A 1 124 ? -9.563 -6.228 -4.641 1.00 84.50 124 LEU A C 1
ATOM 1060 O O . LEU A 1 124 ? -9.870 -7.366 -4.303 1.00 84.50 124 LEU A O 1
ATOM 1064 N N . GLU A 1 125 ? -8.309 -5.913 -4.970 1.00 86.19 125 GLU A N 1
ATOM 1065 C CA . GLU A 1 125 ? -7.194 -6.869 -4.969 1.00 86.19 125 GLU A CA 1
ATOM 1066 C C . GLU A 1 125 ? -6.446 -6.919 -3.627 1.00 86.19 125 GLU A C 1
ATOM 1068 O O . GLU A 1 125 ? -5.505 -7.703 -3.457 1.00 86.19 125 GLU A O 1
ATOM 1073 N N . ALA A 1 126 ? -6.850 -6.102 -2.648 1.00 84.56 126 ALA A N 1
ATOM 1074 C CA . ALA A 1 126 ? -6.112 -5.933 -1.403 1.00 84.56 126 ALA A CA 1
ATOM 1075 C C . ALA A 1 126 ? -5.942 -7.235 -0.630 1.00 84.56 126 ALA A C 1
ATOM 1077 O O . ALA A 1 126 ? -4.869 -7.459 -0.086 1.00 84.56 126 ALA A O 1
ATOM 1078 N N . THR A 1 127 ? -6.942 -8.120 -0.618 1.00 86.88 127 THR A N 1
ATOM 1079 C CA . THR A 1 127 ? -6.832 -9.416 0.061 1.00 86.88 127 THR A CA 1
ATOM 1080 C C . THR A 1 127 ? -5.633 -10.209 -0.453 1.00 86.88 127 THR A C 1
ATOM 1082 O O . THR A 1 127 ? -4.861 -10.739 0.339 1.00 86.88 127 THR A O 1
ATOM 1085 N N . SER A 1 128 ? -5.413 -10.266 -1.769 1.00 85.94 128 SER A N 1
ATOM 1086 C CA . SER A 1 128 ? -4.262 -10.986 -2.326 1.00 85.94 128 SER A CA 1
ATOM 1087 C C . SER A 1 128 ? -2.937 -10.302 -1.993 1.00 85.94 128 SER A C 1
ATOM 1089 O O . SER A 1 128 ? -1.953 -10.984 -1.713 1.00 85.94 128 SER A O 1
ATOM 1091 N N . ILE A 1 129 ? -2.904 -8.970 -2.039 1.00 84.75 129 ILE A N 1
ATOM 1092 C CA . ILE A 1 129 ? -1.696 -8.180 -1.781 1.00 84.75 129 ILE A CA 1
ATOM 1093 C C . ILE A 1 129 ? -1.301 -8.286 -0.304 1.00 84.75 129 ILE A C 1
ATOM 1095 O O . ILE A 1 129 ? -0.162 -8.618 0.009 1.00 84.75 129 ILE A O 1
ATOM 1099 N N . ILE A 1 130 ? -2.252 -8.068 0.600 1.00 87.19 130 ILE A N 1
ATOM 1100 C CA . ILE A 1 130 ? -2.037 -8.096 2.046 1.00 87.19 130 ILE A CA 1
ATOM 1101 C C . ILE A 1 130 ? -1.649 -9.495 2.502 1.00 87.19 130 ILE A C 1
ATOM 1103 O O . ILE A 1 130 ? -0.670 -9.602 3.217 1.00 87.19 130 ILE A O 1
ATOM 1107 N N . ASN A 1 131 ? -2.305 -10.568 2.046 1.00 87.25 131 ASN A N 1
ATOM 1108 C CA . ASN A 1 131 ? -1.897 -11.928 2.437 1.00 87.25 131 ASN A CA 1
ATOM 1109 C C . ASN A 1 131 ? -0.457 -12.264 2.033 1.00 87.25 131 ASN A C 1
ATOM 1111 O O . ASN A 1 131 ? 0.161 -13.139 2.630 1.00 87.25 131 ASN A O 1
ATOM 1115 N N . ARG A 1 132 ? 0.066 -11.623 0.981 1.00 85.19 132 ARG A N 1
ATOM 1116 C CA . ARG A 1 132 ? 1.461 -11.797 0.580 1.00 85.19 132 ARG A CA 1
ATOM 1117 C C . ARG A 1 132 ? 2.410 -11.070 1.530 1.00 85.19 132 ARG A C 1
ATOM 1119 O O . ARG A 1 132 ? 3.476 -11.591 1.816 1.00 85.19 132 ARG A O 1
ATOM 1126 N N . ILE A 1 133 ? 2.017 -9.886 1.994 1.00 85.75 133 ILE A N 1
ATOM 1127 C CA . ILE A 1 133 ? 2.840 -9.004 2.831 1.00 85.75 133 ILE A CA 1
ATOM 1128 C C . ILE A 1 133 ? 2.749 -9.395 4.319 1.00 85.75 133 ILE A C 1
ATOM 1130 O O . ILE A 1 133 ? 3.764 -9.474 5.010 1.00 85.75 133 ILE A O 1
ATOM 1134 N N . LEU A 1 134 ? 1.534 -9.663 4.800 1.00 89.50 134 LEU A N 1
ATOM 1135 C CA . LEU A 1 134 ? 1.140 -10.001 6.172 1.00 89.50 134 LEU A CA 1
ATOM 1136 C C . LEU A 1 134 ? 0.280 -11.289 6.186 1.00 89.50 134 LEU A C 1
ATOM 1138 O O . LEU A 1 134 ? -0.912 -11.222 6.493 1.00 89.50 134 LEU A O 1
ATOM 1142 N N . PRO A 1 135 ? 0.835 -12.466 5.829 1.00 89.12 135 PRO A N 1
ATOM 1143 C CA . PRO A 1 135 ? 0.131 -13.755 5.862 1.00 89.12 135 PRO A CA 1
ATOM 1144 C C . PRO A 1 135 ? -0.448 -14.131 7.232 1.00 89.12 135 PRO A C 1
ATOM 1146 O O . PRO A 1 135 ? -1.324 -14.987 7.306 1.00 89.12 135 PRO A O 1
ATOM 1149 N N . GLU A 1 136 ? 0.034 -13.516 8.311 1.00 88.31 136 GLU A N 1
ATOM 1150 C CA . GLU A 1 136 ? -0.497 -13.683 9.664 1.00 88.31 136 GLU A CA 1
ATOM 1151 C C . GLU A 1 136 ? -1.910 -13.107 9.859 1.00 88.31 136 GLU A C 1
ATOM 1153 O O . GLU A 1 136 ? -2.584 -13.496 10.810 1.00 88.31 136 GLU A O 1
ATOM 1158 N N . ILE A 1 137 ? -2.371 -12.208 8.979 1.00 91.00 137 ILE A N 1
ATOM 1159 C CA . ILE A 1 137 ? -3.722 -11.640 9.035 1.00 91.00 137 ILE A CA 1
ATOM 1160 C C . ILE A 1 137 ? -4.663 -12.519 8.196 1.00 91.00 137 ILE A C 1
ATOM 1162 O O . ILE A 1 137 ? -4.491 -12.602 6.977 1.00 91.00 137 ILE A O 1
ATOM 1166 N N . PRO A 1 138 ? -5.683 -13.156 8.803 1.00 91.19 138 PRO A N 1
ATOM 1167 C CA . PRO A 1 138 ? -6.633 -13.987 8.073 1.00 91.19 138 PRO A CA 1
ATOM 1168 C C . PRO A 1 138 ? -7.421 -13.202 7.018 1.00 91.19 138 PRO A C 1
ATOM 1170 O O . PRO A 1 138 ? -7.708 -12.013 7.174 1.00 91.19 138 PRO A O 1
ATOM 1173 N N . ARG A 1 139 ? -7.846 -13.883 5.947 1.00 90.81 139 ARG A N 1
ATOM 1174 C CA . ARG A 1 139 ? -8.550 -13.255 4.812 1.00 90.81 139 ARG A CA 1
ATOM 1175 C C . ARG A 1 139 ? -9.833 -12.549 5.223 1.00 90.81 139 ARG A C 1
ATOM 1177 O O . ARG A 1 139 ? -10.134 -11.476 4.715 1.00 90.81 139 ARG A O 1
ATOM 1184 N N . GLU A 1 140 ? -10.569 -13.147 6.145 1.00 91.12 140 GLU A N 1
ATOM 1185 C CA . GLU A 1 140 ? -11.809 -12.638 6.720 1.00 91.12 140 GLU A CA 1
ATOM 1186 C C . GLU A 1 140 ? -11.623 -11.354 7.544 1.00 91.12 140 GLU A C 1
ATOM 1188 O O . GLU A 1 140 ? -12.598 -10.657 7.815 1.00 91.12 140 GLU A O 1
ATOM 1193 N N . LYS A 1 141 ? -10.381 -11.010 7.914 1.00 91.94 141 LYS A N 1
ATOM 1194 C CA . LYS A 1 141 ? -10.022 -9.764 8.609 1.00 91.94 141 LYS A CA 1
ATOM 1195 C C . LYS A 1 141 ? -9.626 -8.639 7.648 1.00 91.94 141 LYS A C 1
ATOM 1197 O O . LYS A 1 141 ? -9.269 -7.549 8.089 1.00 91.94 141 LYS A O 1
ATOM 1202 N N . ILE A 1 142 ? -9.697 -8.875 6.337 1.00 92.94 142 ILE A N 1
ATOM 1203 C CA . ILE A 1 142 ? -9.434 -7.874 5.300 1.00 92.94 142 ILE A CA 1
ATOM 1204 C C . ILE A 1 142 ? -10.770 -7.476 4.677 1.00 92.94 142 ILE A C 1
ATOM 1206 O O . ILE A 1 142 ? -11.335 -8.197 3.855 1.00 92.94 142 ILE A O 1
ATOM 1210 N N . ILE A 1 143 ? -11.277 -6.314 5.075 1.00 91.56 143 ILE A N 1
ATOM 1211 C CA . ILE A 1 143 ? -12.593 -5.818 4.681 1.00 91.56 143 ILE A CA 1
ATOM 1212 C C . ILE A 1 143 ? -12.424 -4.843 3.522 1.00 91.56 143 ILE A C 1
ATOM 1214 O O . ILE A 1 143 ? -11.832 -3.769 3.667 1.00 91.56 143 ILE A O 1
ATOM 1218 N N . VAL A 1 144 ? -12.969 -5.218 2.366 1.00 89.56 144 VAL A N 1
ATOM 1219 C CA . VAL A 1 144 ? -13.014 -4.343 1.197 1.00 89.56 144 VAL A CA 1
ATOM 1220 C C . VAL A 1 144 ? -14.304 -3.530 1.229 1.00 89.56 144 VAL A C 1
ATOM 1222 O O . VAL A 1 144 ? -15.394 -4.093 1.178 1.00 89.56 144 VAL A O 1
ATOM 1225 N N . VAL A 1 145 ? -14.177 -2.211 1.322 1.00 87.50 145 VAL A N 1
ATOM 1226 C CA . VAL A 1 145 ? -15.295 -1.263 1.327 1.00 87.50 145 VAL A CA 1
ATOM 1227 C C . VAL A 1 145 ? -15.454 -0.617 -0.044 1.00 87.50 145 VAL A C 1
ATOM 1229 O O . VAL A 1 145 ? -14.473 -0.397 -0.757 1.00 87.50 145 VAL A O 1
ATOM 1232 N N . ASP A 1 146 ? -16.687 -0.284 -0.420 1.00 81.25 146 ASP A N 1
ATOM 1233 C CA . ASP A 1 146 ? -16.935 0.413 -1.679 1.00 81.25 146 ASP A CA 1
ATOM 1234 C C . ASP A 1 146 ? -16.399 1.854 -1.622 1.00 81.25 146 ASP A C 1
ATOM 1236 O O . ASP A 1 146 ? -16.721 2.646 -0.735 1.00 81.25 146 ASP A O 1
ATOM 1240 N N . SER A 1 147 ? -15.586 2.201 -2.618 1.00 75.19 147 SER A N 1
ATOM 1241 C CA . SER A 1 147 ? -15.057 3.547 -2.836 1.00 75.19 147 SER A CA 1
ATOM 1242 C C . SER A 1 147 ? -16.133 4.621 -3.048 1.00 75.19 147 SER A C 1
ATOM 1244 O O . SER A 1 147 ? -15.879 5.786 -2.744 1.00 75.19 147 SER A O 1
ATOM 1246 N N . SER A 1 148 ? -17.317 4.257 -3.553 1.00 79.31 148 SER A N 1
ATOM 1247 C CA . SER A 1 148 ? -18.381 5.210 -3.899 1.00 79.31 148 SER A CA 1
ATOM 1248 C C . SER A 1 148 ? -19.086 5.811 -2.672 1.00 79.31 148 SER A C 1
ATOM 1250 O O . SER A 1 148 ? -19.513 6.964 -2.704 1.00 79.31 148 SER A O 1
ATOM 1252 N N . ALA A 1 149 ? -19.134 5.059 -1.568 1.00 79.88 149 ALA A N 1
ATOM 1253 C CA . ALA A 1 149 ? -19.762 5.428 -0.296 1.00 79.88 149 ALA A CA 1
ATOM 1254 C C . ALA A 1 149 ? -18.787 5.273 0.888 1.00 79.88 149 ALA A C 1
ATOM 1256 O O . ALA A 1 149 ? -19.165 4.878 1.991 1.00 79.88 149 ALA A O 1
ATOM 1257 N N . TYR A 1 150 ? -17.513 5.586 0.648 1.00 77.31 150 TYR A N 1
ATOM 1258 C CA . TYR A 1 150 ? -16.390 5.216 1.510 1.00 77.31 150 TYR A CA 1
ATOM 1259 C C . TYR A 1 150 ? -16.546 5.608 2.990 1.00 77.31 150 TYR A C 1
ATOM 1261 O O . TYR A 1 150 ? -16.247 4.799 3.864 1.00 77.31 150 TYR A O 1
ATOM 1269 N N . VAL A 1 151 ? -17.030 6.824 3.282 1.00 81.56 151 VAL A N 1
ATOM 1270 C CA . VAL A 1 151 ? -17.192 7.324 4.664 1.00 81.56 151 VAL A CA 1
ATOM 1271 C C . VAL A 1 151 ? -18.279 6.555 5.417 1.00 81.56 151 VAL A C 1
ATOM 1273 O O . VAL A 1 151 ? -18.045 6.093 6.533 1.00 81.56 151 VAL A O 1
ATOM 1276 N N . GLU A 1 152 ? -19.456 6.383 4.811 1.00 86.38 152 GLU A N 1
ATOM 1277 C CA . GLU A 1 152 ? -20.587 5.715 5.467 1.00 86.38 152 GLU A CA 1
ATOM 1278 C C . GLU A 1 152 ? -20.358 4.208 5.616 1.00 86.38 152 GLU A C 1
ATOM 1280 O O . GLU A 1 152 ? -20.671 3.638 6.659 1.00 86.38 152 GLU A O 1
ATOM 1285 N N . GLU A 1 153 ? -19.750 3.554 4.624 1.00 87.19 153 GLU A N 1
ATOM 1286 C CA . GLU A 1 153 ? -19.404 2.134 4.734 1.00 87.19 153 GLU A CA 1
ATOM 1287 C C . GLU A 1 153 ? -18.325 1.894 5.798 1.00 87.19 153 GLU A C 1
ATOM 1289 O O . GLU A 1 153 ? -18.469 0.994 6.627 1.00 87.19 153 GLU A O 1
ATOM 1294 N N . LYS A 1 154 ? -17.288 2.744 5.870 1.00 89.19 154 LYS A N 1
ATOM 1295 C CA . LYS A 1 154 ? -16.299 2.673 6.959 1.00 89.19 154 LYS A CA 1
ATOM 1296 C C . LYS A 1 154 ? -16.937 2.834 8.326 1.00 89.19 154 LYS A C 1
ATOM 1298 O O . LYS A 1 154 ? -16.641 2.046 9.221 1.00 89.19 154 LYS A O 1
ATOM 1303 N N . LYS A 1 155 ? -17.809 3.831 8.487 1.00 90.38 155 LYS A N 1
ATOM 1304 C CA . LYS A 1 155 ? -18.517 4.072 9.745 1.00 90.38 155 LYS A CA 1
ATOM 1305 C C . LYS A 1 155 ? -19.255 2.812 10.205 1.00 90.38 155 LYS A C 1
ATOM 1307 O O . LYS A 1 155 ? -19.042 2.382 11.334 1.00 90.38 155 LYS A O 1
ATOM 1312 N N . LYS A 1 156 ? -20.053 2.186 9.331 1.00 91.06 156 LYS A N 1
ATOM 1313 C CA . LYS A 1 156 ? -20.794 0.953 9.660 1.00 91.06 156 LYS A CA 1
ATOM 1314 C C . LYS A 1 156 ? -19.868 -0.170 10.124 1.00 91.06 156 LYS A C 1
ATOM 1316 O O . LYS A 1 156 ? -20.166 -0.851 11.103 1.00 91.06 156 LYS A O 1
ATOM 1321 N N . VAL A 1 157 ? -18.738 -0.357 9.437 1.00 92.38 157 VAL A N 1
ATOM 1322 C CA . VAL A 1 157 ? -17.744 -1.366 9.827 1.00 92.38 157 VAL A CA 1
ATOM 1323 C C . VAL A 1 157 ? -17.172 -1.040 11.208 1.00 92.38 157 VAL A C 1
ATOM 1325 O O . VAL A 1 157 ? -17.172 -1.904 12.078 1.00 92.38 157 VAL A O 1
ATOM 1328 N N . LEU A 1 158 ? -16.747 0.203 11.450 1.00 92.31 158 LEU A N 1
ATOM 1329 C CA . LEU A 1 158 ? -16.195 0.628 12.740 1.00 92.31 158 LEU A CA 1
ATOM 1330 C C . LEU A 1 158 ? -17.202 0.479 13.893 1.00 92.31 158 LEU A C 1
ATOM 1332 O O . LEU A 1 158 ? -16.833 -0.009 14.960 1.00 92.31 158 LEU A O 1
ATOM 1336 N N . GLU A 1 159 ? -18.471 0.832 13.679 1.00 93.06 159 GLU A N 1
ATOM 1337 C CA . GLU A 1 159 ? -19.554 0.631 14.653 1.00 93.06 159 GLU A CA 1
ATOM 1338 C C . GLU A 1 159 ? -19.763 -0.853 14.968 1.00 93.06 159 GLU A C 1
ATOM 1340 O O . GLU A 1 159 ? -19.873 -1.235 16.135 1.00 93.06 159 GLU A O 1
ATOM 1345 N N . SER A 1 160 ? -19.753 -1.706 13.938 1.00 92.25 160 SER A N 1
ATOM 1346 C CA . SER A 1 160 ? -19.832 -3.152 14.129 1.00 92.25 160 SER A CA 1
ATOM 1347 C C . SER A 1 160 ? -18.644 -3.671 14.934 1.00 92.25 160 SER A C 1
ATOM 1349 O O . SER A 1 160 ? -18.840 -4.502 15.816 1.00 92.25 160 SER A O 1
ATOM 1351 N N . LEU A 1 161 ? -17.426 -3.189 14.678 1.00 91.38 161 LEU A N 1
ATOM 1352 C CA . LEU A 1 161 ? -16.230 -3.624 15.404 1.00 91.38 161 LEU A CA 1
ATOM 1353 C C . LEU A 1 161 ? -16.240 -3.181 16.865 1.00 91.38 161 LEU A C 1
ATOM 1355 O O . LEU A 1 161 ? -15.882 -3.955 17.750 1.00 91.38 161 LEU A O 1
ATOM 1359 N N . LYS A 1 162 ? -16.724 -1.967 17.128 1.00 90.69 162 LYS A N 1
ATOM 1360 C CA . LYS A 1 162 ? -16.877 -1.424 18.481 1.00 90.69 162 LYS A CA 1
ATOM 1361 C C . LYS A 1 162 ? -17.773 -2.293 19.367 1.00 90.69 162 LYS A C 1
ATOM 1363 O O . LYS A 1 162 ? -17.575 -2.346 20.577 1.00 90.69 162 LYS A O 1
ATOM 1368 N N . SER A 1 163 ? -18.732 -3.016 18.782 1.00 88.31 163 SER A N 1
ATOM 1369 C CA . SER A 1 163 ? -19.580 -3.953 19.534 1.00 88.31 163 SER A CA 1
ATOM 1370 C C . SER A 1 163 ? -18.801 -5.122 20.160 1.00 88.31 163 SER A C 1
ATOM 1372 O O . SER A 1 163 ? -19.257 -5.694 21.147 1.00 88.31 163 SER A O 1
ATOM 1374 N N . PHE A 1 164 ? -17.605 -5.437 19.646 1.00 85.06 164 PHE A N 1
ATOM 1375 C CA . PHE A 1 164 ? -16.733 -6.495 20.165 1.00 85.06 164 PHE A CA 1
ATOM 1376 C C . PHE A 1 164 ? -15.719 -6.000 21.210 1.00 85.06 164 PHE A C 1
ATOM 1378 O O . PHE A 1 164 ? -14.981 -6.812 21.767 1.00 85.06 164 PHE A O 1
ATOM 1385 N N . GLY A 1 165 ? -15.669 -4.693 21.500 1.00 88.38 165 GLY A N 1
ATOM 1386 C CA . GLY A 1 165 ? -14.798 -4.127 22.531 1.00 88.38 165 GLY A CA 1
ATOM 1387 C C . GLY A 1 165 ? -14.239 -2.747 22.185 1.00 88.38 165 GLY A C 1
ATOM 1388 O O . GLY A 1 165 ? -14.766 -2.019 21.344 1.00 88.38 165 GLY A O 1
ATOM 1389 N N . LYS A 1 166 ? -13.145 -2.367 22.855 1.00 89.69 166 LYS A N 1
ATOM 1390 C CA . LYS A 1 166 ? -12.441 -1.115 22.559 1.00 89.69 166 LYS A CA 1
ATOM 1391 C C . LYS A 1 166 ? -11.727 -1.235 21.211 1.00 89.69 166 LYS A C 1
ATOM 1393 O O . LYS A 1 166 ? -10.921 -2.140 21.022 1.00 89.69 166 LYS A O 1
ATOM 1398 N N . VAL A 1 167 ? -12.002 -0.300 20.307 1.00 93.06 167 VAL A N 1
ATOM 1399 C CA . VAL A 1 167 ? -11.395 -0.241 18.973 1.00 93.06 167 VAL A CA 1
ATOM 1400 C C . VAL A 1 167 ? -10.555 1.025 18.867 1.00 93.06 167 VAL A C 1
ATOM 1402 O O . VAL A 1 167 ? -11.008 2.099 19.257 1.00 93.06 167 VAL A O 1
ATOM 1405 N N . LEU A 1 168 ? -9.347 0.880 18.325 1.00 92.62 168 LEU A N 1
ATOM 1406 C CA . LEU A 1 168 ? -8.490 1.979 17.896 1.00 92.62 168 LEU A CA 1
ATOM 1407 C C . LEU A 1 168 ? -8.382 1.927 16.372 1.00 92.62 168 LEU A C 1
ATOM 1409 O O . LEU A 1 168 ? -7.940 0.924 15.812 1.00 92.62 168 LEU A O 1
ATOM 1413 N N . TYR A 1 169 ? -8.792 3.001 15.708 1.00 93.25 169 TYR A N 1
ATOM 1414 C CA . TYR A 1 169 ? -8.709 3.145 14.267 1.00 93.25 169 TYR A CA 1
ATOM 1415 C C . TYR A 1 169 ? -7.471 3.949 13.870 1.00 93.25 169 TYR A C 1
ATOM 1417 O O . TYR A 1 169 ? -7.276 5.081 14.309 1.00 93.25 169 TYR A O 1
ATOM 1425 N N . ILE A 1 170 ? -6.631 3.352 13.027 1.00 90.88 170 ILE A N 1
ATOM 1426 C CA . ILE A 1 170 ? -5.354 3.922 12.597 1.00 90.88 170 ILE A CA 1
ATOM 1427 C C . ILE A 1 170 ? -5.392 4.131 11.082 1.00 90.88 170 ILE A C 1
ATOM 1429 O O . ILE A 1 170 ? -5.568 3.166 10.336 1.00 90.88 170 ILE A O 1
ATOM 1433 N N . ALA A 1 171 ? -5.228 5.372 10.617 1.00 90.00 171 ALA A N 1
ATOM 1434 C CA . ALA A 1 171 ? -5.237 5.704 9.187 1.00 90.00 171 ALA A CA 1
ATOM 1435 C C . ALA A 1 171 ? -4.395 6.953 8.870 1.00 90.00 171 ALA A C 1
ATOM 1437 O O . ALA A 1 171 ? -3.823 7.557 9.771 1.00 90.00 171 ALA A O 1
ATOM 1438 N N . ASP A 1 172 ? -4.258 7.323 7.594 1.00 83.06 172 ASP A N 1
ATOM 1439 C CA . ASP A 1 172 ? -3.391 8.422 7.144 1.00 83.06 172 ASP A CA 1
ATOM 1440 C C . ASP A 1 172 ? -4.119 9.736 6.831 1.00 83.06 172 ASP A C 1
ATOM 1442 O O . ASP A 1 172 ? -3.458 10.778 6.768 1.00 83.06 172 ASP A O 1
ATOM 1446 N N . LYS A 1 173 ? -5.449 9.728 6.656 1.00 82.12 173 LYS A N 1
ATOM 1447 C CA . LYS A 1 173 ? -6.218 10.912 6.241 1.00 82.12 173 LYS A CA 1
ATOM 1448 C C . LYS A 1 173 ? -7.170 11.410 7.320 1.00 82.12 173 LYS A C 1
ATOM 1450 O O . LYS A 1 173 ? -8.326 11.002 7.365 1.00 82.12 173 LYS A O 1
ATOM 1455 N N . ASP A 1 174 ? -6.730 12.401 8.089 1.00 81.19 174 ASP A N 1
ATOM 1456 C CA . ASP A 1 174 ? -7.521 12.970 9.190 1.00 81.19 174 ASP A CA 1
ATOM 1457 C C . ASP A 1 174 ? -8.917 13.447 8.774 1.00 81.19 174 ASP A C 1
ATOM 1459 O O . ASP A 1 174 ? -9.886 13.172 9.475 1.00 81.19 174 ASP A O 1
ATOM 1463 N N . GLU A 1 175 ? -9.046 14.107 7.620 1.00 81.81 175 GLU A N 1
ATOM 1464 C CA . GLU A 1 175 ? -10.328 14.671 7.171 1.00 81.81 175 GLU A CA 1
ATOM 1465 C C . GLU A 1 175 ? -11.409 13.603 6.957 1.00 81.81 175 GLU A C 1
ATOM 1467 O O . GLU A 1 175 ? -12.560 13.811 7.318 1.00 81.81 175 GLU A O 1
ATOM 1472 N N . ILE A 1 176 ? -11.043 12.455 6.380 1.00 82.50 176 ILE A N 1
ATOM 1473 C CA . ILE A 1 176 ? -11.993 11.399 5.999 1.00 82.50 176 ILE A CA 1
ATOM 1474 C C . ILE A 1 176 ? -12.074 10.336 7.096 1.00 82.50 176 ILE A C 1
ATOM 1476 O O . ILE A 1 176 ? -13.159 9.917 7.500 1.00 82.50 176 ILE A O 1
ATOM 1480 N N . ASP A 1 177 ? -10.918 9.884 7.573 1.00 84.44 177 ASP A N 1
ATOM 1481 C CA . ASP A 1 177 ? -10.810 8.772 8.511 1.00 84.44 177 ASP A CA 1
ATOM 1482 C C . ASP A 1 177 ? -11.094 9.214 9.945 1.00 84.44 177 ASP A C 1
ATOM 1484 O O . ASP A 1 177 ? -11.767 8.493 10.685 1.00 84.44 177 ASP A O 1
ATOM 1488 N N . GLY A 1 178 ? -10.668 10.428 10.304 1.00 86.44 178 GLY A N 1
ATOM 1489 C CA . GLY A 1 178 ? -11.020 11.047 11.577 1.00 86.44 178 GLY A CA 1
ATOM 1490 C C . GLY A 1 178 ? -12.520 11.316 11.674 1.00 86.44 178 GLY A C 1
ATOM 1491 O O . GLY A 1 178 ? -13.135 10.979 12.684 1.00 86.44 178 GLY A O 1
ATOM 1492 N N . GLU A 1 179 ? -13.150 11.834 10.612 1.00 86.94 179 GLU A N 1
ATOM 1493 C CA . GLU A 1 179 ? -14.604 12.036 10.589 1.00 86.94 179 GLU A CA 1
ATOM 1494 C C . GLU A 1 179 ? -15.370 10.712 10.752 1.00 86.94 179 GLU A C 1
ATOM 1496 O O . GLU A 1 179 ? -16.291 10.626 11.571 1.00 86.94 179 GLU A O 1
ATOM 1501 N N . ALA A 1 180 ? -14.979 9.663 10.020 1.00 87.38 180 ALA A N 1
ATOM 1502 C CA . ALA A 1 180 ? -15.606 8.347 10.135 1.00 87.38 180 ALA A CA 1
ATOM 1503 C C . ALA A 1 180 ? -15.472 7.764 11.555 1.00 87.38 180 ALA A C 1
ATOM 1505 O O . ALA A 1 180 ? -16.445 7.232 12.096 1.00 87.38 180 ALA A O 1
ATOM 1506 N N . ALA A 1 181 ? -14.300 7.909 12.182 1.00 89.75 181 ALA A N 1
ATOM 1507 C CA . ALA A 1 181 ? -14.056 7.448 13.546 1.00 89.75 181 ALA A CA 1
ATOM 1508 C C . ALA A 1 181 ? -14.887 8.208 14.583 1.00 89.75 181 ALA A C 1
ATOM 1510 O O . ALA A 1 181 ? -15.531 7.582 15.424 1.00 89.75 181 ALA A O 1
ATOM 1511 N N . ILE A 1 182 ? -14.932 9.543 14.490 1.00 89.38 182 ILE A N 1
ATOM 1512 C CA . ILE A 1 182 ? -15.729 10.396 15.383 1.00 89.38 182 ILE A CA 1
ATOM 1513 C C . ILE A 1 182 ? -17.209 10.019 15.283 1.00 89.38 182 ILE A C 1
ATOM 1515 O O . ILE A 1 182 ? -17.864 9.829 16.307 1.00 89.38 182 ILE A O 1
ATOM 1519 N N . ARG A 1 183 ? -17.732 9.843 14.062 1.00 89.81 183 ARG A N 1
ATOM 1520 C CA . ARG A 1 183 ? -19.130 9.440 13.835 1.00 89.81 183 ARG A CA 1
ATOM 1521 C C . ARG A 1 183 ? -19.444 8.046 14.388 1.00 89.81 183 ARG A C 1
ATOM 1523 O O . ARG A 1 183 ? -20.552 7.843 14.870 1.00 89.81 183 ARG A O 1
ATOM 1530 N N . ALA A 1 184 ? -18.493 7.112 14.339 1.00 90.00 184 ALA A N 1
ATOM 1531 C CA . ALA A 1 184 ? -18.616 5.782 14.949 1.00 90.00 184 ALA A CA 1
ATOM 1532 C C . ALA A 1 184 ? -18.337 5.784 16.474 1.00 90.00 184 ALA A C 1
ATOM 1534 O O . ALA A 1 184 ? -18.585 4.802 17.188 1.00 90.00 184 ALA A O 1
ATOM 1535 N N . GLY A 1 185 ? -17.802 6.889 17.004 1.00 90.44 185 GLY A N 1
ATOM 1536 C CA . GLY A 1 185 ? -17.324 7.019 18.378 1.00 90.44 185 GLY A CA 1
ATOM 1537 C C . GLY A 1 185 ? -16.190 6.044 18.710 1.00 90.44 185 GLY A C 1
ATOM 1538 O O . GLY A 1 185 ? -16.218 5.434 19.779 1.00 90.44 185 GLY A O 1
ATOM 1539 N N . VAL A 1 186 ? -15.270 5.835 17.773 1.00 92.56 186 VAL A N 1
ATOM 1540 C CA . VAL A 1 186 ? -14.094 4.963 17.899 1.00 92.56 186 VAL A CA 1
ATOM 1541 C C . VAL A 1 186 ? -12.848 5.833 18.085 1.00 92.56 186 VAL A C 1
ATOM 1543 O O . VAL A 1 186 ? -12.766 6.911 17.496 1.00 92.56 186 VAL A O 1
ATOM 1546 N N . ASP A 1 187 ? -11.889 5.379 18.898 1.00 92.06 187 ASP A N 1
ATOM 1547 C CA . ASP A 1 187 ? -10.628 6.103 19.095 1.00 92.06 187 ASP A CA 1
ATOM 1548 C C . ASP A 1 187 ? -9.865 6.178 17.765 1.00 92.06 187 ASP A C 1
ATOM 1550 O O . ASP A 1 187 ? -9.808 5.192 17.032 1.00 92.06 187 ASP A O 1
ATOM 1554 N N . TYR A 1 188 ? -9.262 7.324 17.448 1.00 93.31 188 TYR A N 1
ATOM 1555 C CA . TYR A 1 188 ? -8.548 7.541 16.187 1.00 93.31 188 TYR A CA 1
ATOM 1556 C C . TYR A 1 188 ? -7.132 8.059 16.411 1.00 93.31 188 TYR A C 1
ATOM 1558 O O . TYR A 1 188 ? -6.902 8.908 17.274 1.00 93.31 188 TYR A O 1
ATOM 1566 N N . ILE A 1 189 ? -6.195 7.584 15.592 1.00 90.44 189 ILE A N 1
ATOM 1567 C CA . ILE A 1 189 ? -4.825 8.090 15.544 1.00 90.44 189 ILE A CA 1
ATOM 1568 C C . ILE A 1 189 ? -4.303 8.114 14.103 1.00 90.44 189 ILE A C 1
ATOM 1570 O O . ILE A 1 189 ? -4.478 7.166 13.334 1.00 90.44 189 ILE A O 1
ATOM 1574 N N . ASN A 1 190 ? -3.625 9.205 13.742 1.00 89.69 190 ASN A N 1
ATOM 1575 C CA . ASN A 1 190 ? -2.984 9.317 12.439 1.00 89.69 190 ASN A CA 1
ATOM 1576 C C . ASN A 1 190 ? -1.699 8.474 12.401 1.00 89.69 190 ASN A C 1
ATOM 1578 O O . ASN A 1 190 ? -0.818 8.618 13.249 1.00 89.69 190 ASN A O 1
ATOM 1582 N N . ILE A 1 191 ? -1.544 7.635 11.380 1.00 86.12 191 ILE A N 1
ATOM 1583 C CA . ILE A 1 191 ? -0.371 6.770 11.215 1.00 86.12 191 ILE A CA 1
ATOM 1584 C C . ILE A 1 191 ? 0.932 7.551 11.031 1.00 86.12 191 ILE A C 1
ATOM 1586 O O . ILE A 1 191 ? 1.992 7.057 11.398 1.00 86.12 191 ILE A O 1
ATOM 1590 N N . ASN A 1 192 ? 0.883 8.767 10.485 1.00 85.69 192 ASN A N 1
ATOM 1591 C CA . ASN A 1 192 ? 2.065 9.611 10.318 1.00 85.69 192 ASN A CA 1
ATOM 1592 C C . ASN A 1 192 ? 2.581 10.123 11.665 1.00 85.69 192 ASN A C 1
ATOM 1594 O O . ASN A 1 192 ? 3.788 10.233 11.842 1.00 85.69 192 ASN A O 1
ATOM 1598 N N . PHE A 1 193 ? 1.689 10.375 12.629 1.00 83.44 193 PHE A N 1
ATOM 1599 C CA . PHE A 1 193 ? 2.098 10.694 13.996 1.00 83.44 193 PHE A CA 1
ATOM 1600 C C . PHE A 1 193 ? 2.865 9.519 14.611 1.00 83.44 193 PHE A C 1
ATOM 1602 O O . PHE A 1 193 ? 3.966 9.696 15.120 1.00 83.44 193 PHE A O 1
ATOM 1609 N N . ILE A 1 194 ? 2.329 8.304 14.460 1.00 79.50 194 ILE A N 1
ATOM 1610 C CA . ILE A 1 194 ? 2.975 7.079 14.945 1.00 79.50 194 ILE A CA 1
ATOM 1611 C C . ILE A 1 194 ? 4.334 6.872 14.265 1.00 79.50 194 ILE A C 1
ATOM 1613 O O . ILE A 1 194 ? 5.319 6.607 14.941 1.00 79.50 194 ILE A O 1
ATOM 1617 N N . LYS A 1 195 ? 4.414 7.023 12.939 1.00 78.44 195 LYS A N 1
ATOM 1618 C CA . LYS A 1 195 ? 5.674 6.876 12.195 1.00 78.44 195 LYS A CA 1
ATOM 1619 C C . LYS A 1 195 ? 6.745 7.862 12.657 1.00 78.44 195 LYS A C 1
ATOM 1621 O O . LYS A 1 195 ? 7.882 7.448 12.816 1.00 78.44 195 LYS A O 1
ATOM 1626 N N . ASN A 1 196 ? 6.388 9.117 12.920 1.00 76.31 196 ASN A N 1
ATOM 1627 C CA . ASN A 1 196 ? 7.345 10.109 13.415 1.00 76.31 196 ASN A CA 1
ATOM 1628 C C . ASN A 1 196 ? 7.885 9.736 14.806 1.00 76.31 196 ASN A C 1
ATOM 1630 O O . ASN A 1 196 ? 9.086 9.827 15.041 1.00 76.31 196 ASN A O 1
ATOM 1634 N N . GLU A 1 197 ? 7.021 9.273 15.711 1.00 69.88 197 GLU A N 1
ATOM 1635 C CA . GLU A 1 197 ? 7.433 8.784 17.037 1.00 69.88 197 GLU A CA 1
ATOM 1636 C C . GLU A 1 197 ? 8.323 7.531 16.934 1.00 69.88 197 GLU A C 1
ATOM 1638 O O . GLU A 1 197 ? 9.290 7.373 17.680 1.00 69.88 197 GLU A O 1
ATOM 1643 N N . LEU A 1 198 ? 8.049 6.656 15.963 1.00 66.31 198 LEU A N 1
ATOM 1644 C CA . LEU A 1 198 ? 8.847 5.456 15.709 1.00 66.31 198 LEU A CA 1
ATOM 1645 C C . LEU A 1 198 ? 10.207 5.773 15.072 1.00 66.31 198 LEU A C 1
ATOM 1647 O O . LEU A 1 198 ? 11.207 5.190 15.482 1.00 66.31 198 LEU A O 1
ATOM 1651 N N . GLU A 1 199 ? 10.285 6.721 14.139 1.00 60.50 199 GLU A N 1
ATOM 1652 C CA . GLU A 1 199 ? 11.556 7.201 13.571 1.00 60.50 199 GLU A CA 1
ATOM 1653 C C . GLU A 1 199 ? 12.437 7.864 14.643 1.00 60.50 199 GLU A C 1
ATOM 1655 O O . GLU A 1 199 ? 13.660 7.716 14.626 1.00 60.50 199 GLU A O 1
ATOM 1660 N N . LEU A 1 200 ? 11.830 8.527 15.634 1.00 46.03 200 LEU A N 1
ATOM 1661 C CA . LEU A 1 200 ? 12.543 9.026 16.812 1.00 46.03 200 LEU A CA 1
ATOM 1662 C C . LEU A 1 200 ? 13.070 7.876 17.690 1.00 46.03 200 LEU A C 1
ATOM 1664 O O . LEU A 1 200 ? 14.162 7.995 18.249 1.00 46.03 200 LEU A O 1
ATOM 1668 N N . SER A 1 201 ? 12.364 6.742 17.757 1.00 46.59 201 SER A N 1
ATOM 1669 C CA . SER A 1 201 ? 12.818 5.540 18.475 1.00 46.59 201 SER A CA 1
ATOM 1670 C C . SER A 1 201 ? 13.903 4.732 17.738 1.00 46.59 201 SER A C 1
ATOM 1672 O O . SER A 1 201 ? 14.735 4.108 18.391 1.00 46.59 201 SER A O 1
ATOM 1674 N N . GLU A 1 202 ? 13.984 4.810 16.402 1.00 44.16 202 GLU A N 1
ATOM 1675 C CA . GLU A 1 202 ? 15.055 4.200 15.585 1.00 44.16 202 GLU A CA 1
ATOM 1676 C C . GLU A 1 202 ? 16.386 4.985 15.626 1.00 44.16 202 GLU A C 1
ATOM 1678 O O . GLU A 1 202 ? 17.398 4.531 15.090 1.00 44.16 202 GLU A O 1
ATOM 1683 N N . SER A 1 203 ? 16.444 6.114 16.348 1.00 37.28 203 SER A N 1
ATOM 1684 C CA . SER A 1 203 ? 17.723 6.686 16.803 1.00 37.28 203 SER A CA 1
ATOM 1685 C C . SER A 1 203 ? 18.396 5.857 17.915 1.00 37.28 203 SER A C 1
ATOM 1687 O O . SER A 1 203 ? 19.516 6.167 18.325 1.00 37.28 203 SER A O 1
ATOM 1689 N N . CYS A 1 204 ? 17.767 4.761 18.358 1.00 32.34 204 CYS A N 1
ATOM 1690 C CA . CYS A 1 204 ? 18.373 3.741 19.208 1.00 32.34 204 CYS A CA 1
ATOM 1691 C C . CYS A 1 204 ? 18.716 2.460 18.424 1.00 32.34 204 CYS A C 1
ATOM 1693 O O . CYS A 1 204 ? 17.847 1.702 18.002 1.00 32.34 204 CYS A O 1
ATOM 1695 N N . SER A 1 205 ? 20.028 2.215 18.334 1.00 33.66 205 SER A N 1
ATOM 1696 C CA . SER A 1 205 ? 20.716 0.922 18.173 1.00 33.66 205 SER A CA 1
ATOM 1697 C C . SER A 1 205 ? 20.402 0.064 16.939 1.00 33.66 205 SER A C 1
ATOM 1699 O O . SER A 1 205 ? 19.558 -0.828 16.967 1.00 33.66 205 SER A O 1
ATOM 1701 N N . CYS A 1 206 ? 21.239 0.218 15.912 1.00 29.16 206 CYS A N 1
ATOM 1702 C CA . CYS A 1 206 ? 21.839 -0.942 15.251 1.00 29.16 206 CYS A CA 1
ATOM 1703 C C . CYS A 1 206 ? 23.279 -1.065 15.779 1.00 29.16 206 CYS A C 1
ATOM 1705 O O . CYS A 1 206 ? 24.179 -0.413 15.247 1.00 29.16 206 CYS A O 1
ATOM 1707 N N . GLU A 1 207 ? 23.457 -1.821 16.865 1.00 31.12 207 GLU A N 1
ATOM 1708 C CA . GLU A 1 207 ? 24.735 -2.477 17.191 1.00 31.12 207 GLU A CA 1
ATOM 1709 C C . GLU A 1 207 ? 24.801 -3.832 16.477 1.00 31.12 207 GLU A C 1
ATOM 1711 O O . GLU A 1 207 ? 23.745 -4.505 16.398 1.00 31.12 207 GLU A O 1
#

Sequence (207 aa):
MNALKIIGNERKKFNTCYRLRWDTNFRRNVSKNLQRGIFYYSRKIKERGIEIPPELQEHNFLNYCEAVRRYEGFKEIYKNEYSQVLEKYVEELREKEEKSARCLYTQLVTIFVPNDVIILTANLEATSIINRILPEIPREKIIVVDSSAYVEEKKKVLESLKSFGKVLYIADKDEIDGEAAIRAGVDYININFIKNELELSESCSCE

Foldseek 3Di:
DDPVVVVVVVVVVVCVVDVDPCDPVNVVQLLVQLLVLCVVVVVVVVVVVDDDDPVLVDRGPVSLVVCVVPDVSSVVSCVVSNVVSVVVVVVVVLVVVLVVVVVLVVVCCVVVVDPAAAAEEQDPCVLVSCCVSPVVHDSVRYHHDHPVCVLVRLLVVLLVVCVVHADEAEEADCVRRVVSCVSSVHHYDYVVVVVVVVVVVVVDDPD